Protein AF-R0KUF1-F1 (afdb_monomer_lite)

Organism: Nosema bombycis (strain CQ1 / CVCC 102059) (NCBI:txid578461)

Foldseek 3Di:
DDPDPPDCDLVNLVVVLVVLVVVLVPDDDPVRNVVSVVVSVVSVVVSVVVVVVVVVVVVVLLDQDDDDDPPPDQQAVAARPCLVSVNDPCPPNDSYHNDDPPVPPPDDPDPPDDAAADPVLVVCVVVVVDDPPDDDPDNDDPHDNDPDPPPDPVDPPQPPVNVVVVVVVVDDPPDDDDDPVVVVVVVVVVVVVVVVVVVVVVVVVVDPDVVSCCVVPVVVVDDDPCVPPDPVVVVVPPVPPPPDD

Radius of gyration: 37.59 Å; chains: 1; bounding box: 75×100×77 Å

Sequence (245 aa):
MQRRKQEITQKNLKEMIKELEDKVQQARSKKIKDPLLRQIASLKIKEVELRKEKEAEKASKTKAVIQKIPVGADPKTVICQNFINKCCKEGDKCRFSHENIKKKDEKAESDDTPRQVCRFLIDAINSNEFTSDWVCPFPKCKDIHKLIDLKGDEHTELSLEEYLELSRQSLGDNLTPVTEQTFKEWKEKKLKEEEIHRKKVQALASGPKGLELFESKPEMFCDDEEAGDVDYNERCYSEEEEEVF

InterPro domains:
  IPR000571 Zinc finger, CCCH-type [PS50103] (74-101)
  IPR000571 Zinc finger, CCCH-type [SM00356] (74-100)
  IPR032378 ZC3H15/TMA46 family, C-terminal [PF16543] (157-235)
  IPR036855 Zinc finger, CCCH-type superfamily [SSF90229] (75-99)

Structure (mmCIF, N/CA/C/O backbone):
data_AF-R0KUF1-F1
#
_entry.id   AF-R0KUF1-F1
#
loop_
_atom_site.group_PDB
_atom_site.id
_atom_site.type_symbol
_atom_site.label_atom_id
_atom_site.label_alt_id
_atom_site.label_comp_id
_atom_site.label_asym_id
_atom_site.label_entity_id
_atom_site.label_seq_id
_atom_site.pdbx_PDB_ins_code
_atom_site.Cartn_x
_atom_site.Cartn_y
_atom_site.Cartn_z
_atom_site.occupancy
_atom_site.B_iso_or_equiv
_atom_site.auth_seq_id
_atom_site.auth_comp_id
_atom_site.auth_asym_id
_atom_site.auth_atom_id
_atom_site.pdbx_PDB_model_num
ATOM 1 N N . MET A 1 1 ? 29.948 -6.997 14.876 1.00 38.19 1 MET A N 1
ATOM 2 C CA . MET A 1 1 ? 29.349 -8.333 15.119 1.00 38.19 1 MET A CA 1
ATOM 3 C C . MET A 1 1 ? 27.864 -8.168 15.449 1.00 38.19 1 MET A C 1
ATOM 5 O O . MET A 1 1 ? 27.502 -8.052 16.614 1.00 38.19 1 MET A O 1
ATOM 9 N N . GLN A 1 2 ? 26.995 -8.074 14.439 1.00 40.53 2 GLN A N 1
ATOM 10 C CA . GLN A 1 2 ? 25.547 -7.973 14.653 1.00 40.53 2 GLN A CA 1
ATOM 11 C C . GLN A 1 2 ? 25.001 -9.359 15.020 1.00 40.53 2 GLN A C 1
ATOM 13 O O . GLN A 1 2 ? 25.059 -10.286 14.213 1.00 40.53 2 GLN A O 1
ATOM 18 N N . ARG A 1 3 ? 24.490 -9.525 16.245 1.00 41.53 3 ARG A N 1
ATOM 19 C CA . ARG A 1 3 ? 23.773 -10.744 16.642 1.00 41.53 3 ARG A CA 1
ATOM 20 C C . ARG A 1 3 ? 22.455 -10.789 15.865 1.00 41.53 3 ARG A C 1
ATOM 22 O O . ARG A 1 3 ? 21.485 -10.150 16.262 1.00 41.53 3 ARG A O 1
ATOM 29 N N . ARG A 1 4 ? 22.427 -11.515 14.741 1.00 47.25 4 ARG A N 1
ATOM 30 C CA . ARG A 1 4 ? 21.186 -11.852 14.028 1.00 47.25 4 ARG A CA 1
ATOM 31 C C . ARG A 1 4 ? 20.263 -12.559 15.023 1.00 47.25 4 ARG A C 1
ATOM 33 O O . ARG A 1 4 ? 20.604 -13.639 15.501 1.00 47.25 4 ARG A O 1
ATOM 40 N N . LYS A 1 5 ? 19.133 -11.939 15.375 1.00 43.41 5 LYS A N 1
ATOM 41 C CA . LYS A 1 5 ? 18.065 -12.608 16.129 1.00 43.41 5 LYS A CA 1
ATOM 42 C C . LYS A 1 5 ? 17.611 -13.788 15.271 1.00 43.41 5 LYS A C 1
ATOM 44 O O . LYS A 1 5 ? 17.056 -13.578 14.200 1.00 43.41 5 LYS A O 1
ATOM 49 N N . GLN A 1 6 ? 17.944 -15.009 15.679 1.00 56.72 6 GLN A N 1
ATOM 50 C CA . GLN A 1 6 ? 17.520 -16.204 14.958 1.00 56.72 6 GLN A CA 1
ATOM 51 C C . GLN A 1 6 ? 15.996 -16.308 15.059 1.00 56.72 6 GLN A C 1
ATOM 53 O O . GLN A 1 6 ? 15.447 -16.338 16.160 1.00 56.72 6 GLN A O 1
ATOM 58 N N . GLU A 1 7 ? 15.318 -16.317 13.913 1.00 59.38 7 GLU A N 1
ATOM 59 C CA . GLU A 1 7 ? 13.870 -16.488 13.849 1.00 59.38 7 GLU A CA 1
ATOM 60 C C . GLU A 1 7 ? 13.478 -17.856 14.419 1.00 59.38 7 GLU A C 1
ATOM 62 O O . GLU A 1 7 ? 14.040 -18.901 14.075 1.00 59.38 7 GLU A O 1
ATOM 67 N N . ILE A 1 8 ? 12.511 -17.850 15.333 1.00 68.88 8 ILE A N 1
ATOM 68 C CA . ILE A 1 8 ? 12.042 -19.054 16.013 1.00 68.88 8 ILE A CA 1
ATOM 69 C C . ILE A 1 8 ? 11.123 -19.813 15.049 1.00 68.88 8 ILE A C 1
ATOM 71 O O . ILE A 1 8 ? 9.972 -19.440 14.834 1.00 68.88 8 ILE A O 1
ATOM 75 N N . THR A 1 9 ? 11.632 -20.885 14.440 1.00 78.19 9 THR A N 1
ATOM 76 C CA . THR A 1 9 ? 10.843 -21.718 13.522 1.00 78.19 9 THR A CA 1
ATOM 77 C C . THR A 1 9 ? 10.013 -22.775 14.269 1.00 78.19 9 THR A C 1
ATOM 79 O O . THR A 1 9 ? 10.338 -23.179 15.385 1.00 78.19 9 THR A O 1
ATOM 82 N N . GLN A 1 10 ? 8.950 -23.291 13.632 1.00 77.38 10 GLN A N 1
ATOM 83 C CA . GLN A 1 10 ? 8.113 -24.372 14.194 1.00 77.38 10 GLN A CA 1
ATOM 84 C C . GLN A 1 10 ? 8.903 -25.655 14.502 1.00 77.38 10 GLN A C 1
ATOM 86 O O . GLN A 1 10 ? 8.530 -26.396 15.406 1.00 77.38 10 GLN A O 1
ATOM 91 N N . LYS A 1 11 ? 9.981 -25.935 13.757 1.00 79.25 11 LYS A N 1
ATOM 92 C CA . LYS A 1 11 ? 10.857 -27.083 14.027 1.00 79.25 11 LYS A CA 1
ATOM 93 C C . LYS A 1 11 ? 11.687 -26.839 15.291 1.00 79.25 11 LYS A C 1
ATOM 95 O O . LYS A 1 11 ? 11.701 -27.698 16.165 1.00 79.25 11 LYS A O 1
ATOM 100 N N . ASN A 1 12 ? 12.227 -25.628 15.440 1.00 86.00 12 ASN A N 1
ATOM 101 C CA . ASN A 1 12 ? 13.003 -25.228 16.616 1.00 86.00 12 ASN A CA 1
ATOM 102 C C . ASN A 1 12 ? 12.157 -25.279 17.905 1.00 86.00 12 ASN A C 1
ATOM 104 O O . ASN A 1 12 ? 12.640 -25.735 18.934 1.00 86.00 12 ASN A O 1
ATOM 108 N N . LEU A 1 13 ? 10.880 -24.869 17.861 1.00 86.44 13 LEU A N 1
ATOM 109 C CA . LEU A 1 13 ? 9.977 -24.959 19.023 1.00 86.44 13 LEU A CA 1
ATOM 110 C C . LEU A 1 13 ? 9.714 -26.406 19.461 1.00 86.44 13 LEU A C 1
ATOM 112 O O . LEU A 1 13 ? 9.730 -26.693 20.656 1.00 86.44 13 LEU A O 1
ATOM 116 N N . LYS A 1 14 ? 9.508 -27.322 18.506 1.00 87.62 14 LYS A N 1
ATOM 117 C CA . LYS A 1 14 ? 9.305 -28.750 18.796 1.00 87.62 14 LYS A CA 1
ATOM 118 C C . LYS A 1 14 ? 10.543 -29.394 19.411 1.00 87.62 14 LYS A C 1
ATOM 120 O O . LYS A 1 14 ? 10.418 -30.178 20.347 1.00 87.62 14 LYS A O 1
ATOM 125 N N . GLU A 1 15 ? 11.724 -29.051 18.906 1.00 90.50 15 GLU A N 1
ATOM 126 C CA . GLU A 1 15 ? 13.000 -29.517 19.459 1.00 90.50 15 GLU A CA 1
ATOM 127 C C . GLU A 1 15 ? 13.209 -29.004 20.892 1.00 90.50 15 GLU A C 1
ATOM 129 O O . GLU A 1 15 ? 13.530 -29.795 21.777 1.00 90.50 15 GLU A O 1
ATOM 134 N N . MET A 1 16 ? 12.912 -27.726 21.157 1.00 87.56 16 MET A N 1
ATOM 135 C CA . MET A 1 16 ? 12.981 -27.142 22.505 1.00 87.56 16 MET A CA 1
ATOM 136 C C . MET A 1 16 ? 11.981 -27.772 23.488 1.00 87.56 16 MET A C 1
ATOM 138 O O . MET A 1 16 ? 12.313 -27.979 24.654 1.00 87.56 16 MET A O 1
ATOM 142 N N . ILE A 1 17 ? 10.758 -28.087 23.043 1.00 90.44 17 ILE A N 1
ATOM 143 C CA . ILE A 1 17 ? 9.762 -28.787 23.872 1.00 90.44 17 ILE A CA 1
ATOM 144 C C . ILE A 1 17 ? 10.267 -30.185 24.237 1.00 90.44 17 ILE A C 1
ATOM 146 O O . ILE A 1 17 ? 10.215 -30.553 25.409 1.00 90.44 17 ILE A O 1
ATOM 150 N N . LYS A 1 18 ? 10.800 -30.930 23.261 1.00 93.00 18 LYS A N 1
ATOM 151 C CA . LYS A 1 18 ? 11.337 -32.278 23.476 1.00 93.00 18 LYS A CA 1
ATOM 152 C C . LYS A 1 18 ? 12.506 -32.275 24.468 1.00 93.00 18 LYS A C 1
ATOM 154 O O . LYS A 1 18 ? 12.520 -33.071 25.398 1.00 93.00 18 LYS A O 1
ATOM 159 N N . GLU A 1 19 ? 13.430 -31.323 24.337 1.00 91.25 19 GLU A N 1
ATOM 160 C CA . GLU A 1 19 ? 14.566 -31.179 25.259 1.00 91.25 19 GLU A CA 1
ATOM 161 C C . GLU A 1 19 ? 14.118 -30.889 26.706 1.00 91.25 19 GLU A C 1
ATOM 163 O O . GLU A 1 19 ? 14.694 -31.400 27.669 1.00 91.25 19 GLU A O 1
ATOM 168 N N . LEU A 1 20 ? 13.077 -30.070 26.886 1.00 89.81 20 LEU A N 1
ATOM 169 C CA . LEU A 1 20 ? 12.520 -29.788 28.210 1.00 89.81 20 LEU A CA 1
ATOM 170 C C . LEU A 1 20 ? 11.755 -30.989 28.785 1.00 89.81 20 LEU A C 1
ATOM 172 O O . LEU A 1 20 ? 11.821 -31.216 29.993 1.00 89.81 20 LEU A O 1
ATOM 176 N N . GLU A 1 21 ? 11.067 -31.771 27.950 1.00 90.00 21 GLU A N 1
ATOM 177 C CA . GLU A 1 21 ? 10.409 -33.020 28.357 1.00 90.00 21 GLU A CA 1
ATOM 178 C C . GLU A 1 21 ? 11.433 -34.057 28.850 1.00 90.00 21 GLU A C 1
ATOM 180 O O . GLU A 1 21 ? 11.240 -34.641 29.921 1.00 90.00 21 GLU A O 1
ATOM 185 N N . ASP A 1 22 ? 12.571 -34.194 28.166 1.00 90.81 22 ASP A N 1
ATOM 186 C CA . ASP A 1 22 ? 13.674 -35.067 28.588 1.00 90.81 22 ASP A CA 1
ATOM 187 C C . ASP A 1 22 ? 14.267 -34.616 29.943 1.00 90.81 22 ASP A C 1
ATOM 189 O O . ASP A 1 22 ? 14.519 -35.434 30.835 1.00 90.81 22 ASP A O 1
ATOM 193 N N . LYS A 1 23 ? 14.407 -33.299 30.167 1.00 88.12 23 LYS A N 1
ATOM 194 C CA . LYS A 1 23 ? 14.847 -32.735 31.462 1.00 88.12 23 LYS A CA 1
ATOM 195 C C . LYS A 1 23 ? 13.848 -33.002 32.594 1.00 88.12 23 LYS A C 1
ATOM 197 O O . LYS A 1 23 ? 14.260 -33.245 33.731 1.00 88.12 23 LYS A O 1
ATOM 202 N N . VAL A 1 24 ? 12.543 -33.000 32.309 1.00 89.75 24 VAL A N 1
ATOM 203 C CA . VAL A 1 24 ? 11.498 -33.365 33.288 1.00 89.75 24 VAL A CA 1
ATOM 204 C C . VAL A 1 24 ? 11.580 -34.845 33.662 1.00 89.75 24 VAL A C 1
ATOM 206 O O . VAL A 1 24 ? 11.396 -35.186 34.836 1.00 89.75 24 VAL A O 1
ATOM 209 N N . GLN A 1 25 ? 11.873 -35.716 32.694 1.00 86.31 25 GLN A N 1
ATOM 210 C CA . GLN A 1 25 ? 12.037 -37.152 32.926 1.00 86.31 25 GLN A CA 1
ATOM 211 C C . GLN A 1 25 ? 13.274 -37.465 33.780 1.00 86.31 25 GLN A C 1
ATOM 213 O O . GLN A 1 25 ? 13.207 -38.323 34.659 1.00 86.31 25 GLN A O 1
ATOM 218 N N . GLN A 1 26 ? 14.374 -36.733 33.583 1.00 84.44 26 GLN A N 1
ATOM 219 C CA . GLN A 1 26 ? 15.612 -36.906 34.355 1.00 84.44 26 GLN A CA 1
ATOM 220 C C . GLN A 1 26 ? 15.534 -36.332 35.781 1.00 84.44 26 GLN A C 1
ATOM 222 O O . GLN A 1 26 ? 16.224 -36.806 36.689 1.00 84.44 26 GLN A O 1
ATOM 227 N N . ALA A 1 27 ? 14.689 -35.324 36.020 1.00 83.38 27 ALA A N 1
ATOM 228 C CA . ALA A 1 27 ? 14.547 -34.712 37.336 1.00 83.38 27 ALA A CA 1
ATOM 229 C C . ALA A 1 27 ? 13.908 -35.679 38.355 1.00 83.38 27 ALA A C 1
ATOM 231 O O . ALA A 1 27 ? 12.882 -36.306 38.098 1.00 83.38 27 ALA A O 1
ATOM 232 N N . ARG A 1 28 ? 14.474 -35.772 39.567 1.00 74.88 28 ARG A N 1
ATOM 233 C CA . ARG A 1 28 ? 13.955 -36.641 40.650 1.00 74.88 28 ARG A CA 1
ATOM 234 C C . ARG A 1 28 ? 13.011 -35.915 41.621 1.00 74.88 28 ARG A C 1
ATOM 236 O O . ARG A 1 28 ? 12.113 -36.538 42.180 1.00 74.88 28 ARG A O 1
ATOM 243 N N . SER A 1 29 ? 13.153 -34.596 41.770 1.00 79.31 29 SER A N 1
ATOM 244 C CA . SER A 1 29 ? 12.416 -33.783 42.755 1.00 79.31 29 SER A CA 1
ATOM 245 C C . SER A 1 29 ? 11.241 -33.017 42.141 1.00 79.31 29 SER A C 1
ATOM 247 O O . SER A 1 29 ? 11.400 -32.337 41.128 1.00 79.31 29 SER A O 1
ATOM 249 N N . LYS A 1 30 ? 10.075 -33.037 42.807 1.00 71.25 30 LYS A N 1
ATOM 250 C CA . LYS A 1 30 ? 8.855 -32.321 42.366 1.00 71.25 30 LYS A CA 1
ATOM 251 C C . LYS A 1 30 ? 9.075 -30.811 42.186 1.00 71.25 30 LYS A C 1
ATOM 253 O O . LYS A 1 30 ? 8.662 -30.254 41.178 1.00 71.25 30 LYS A O 1
ATOM 258 N N . LYS A 1 31 ? 9.864 -30.192 43.075 1.00 75.69 31 LYS A N 1
ATOM 259 C CA . LYS A 1 31 ? 10.235 -28.762 43.016 1.00 75.69 31 LYS A CA 1
ATOM 260 C C . LYS A 1 31 ? 10.960 -28.347 41.723 1.00 75.69 31 LYS A C 1
ATOM 262 O O . LYS A 1 31 ? 10.943 -27.173 41.380 1.00 75.69 31 LYS A O 1
ATOM 267 N N . ILE A 1 32 ? 11.598 -29.290 41.022 1.00 79.31 32 ILE A N 1
ATOM 268 C CA . ILE A 1 32 ? 12.321 -29.050 39.759 1.00 79.31 32 ILE A CA 1
ATOM 269 C C . ILE A 1 32 ? 11.427 -29.368 38.549 1.00 79.31 32 ILE A C 1
ATOM 271 O O . ILE A 1 32 ? 11.541 -28.724 37.511 1.00 79.31 32 ILE A O 1
ATOM 275 N N . LYS A 1 33 ? 10.494 -30.319 38.686 1.00 82.38 33 LYS A N 1
ATOM 276 C CA . LYS A 1 33 ? 9.547 -30.691 37.622 1.00 82.38 33 LYS A CA 1
ATOM 277 C C . LYS A 1 33 ? 8.507 -29.604 37.362 1.00 82.38 33 LYS A C 1
ATOM 279 O O . LYS A 1 33 ? 8.244 -29.288 36.206 1.00 82.38 33 LYS A O 1
ATOM 284 N N . ASP A 1 34 ? 7.960 -29.006 38.417 1.00 84.62 34 ASP A N 1
ATOM 285 C CA . ASP A 1 34 ? 6.905 -27.990 3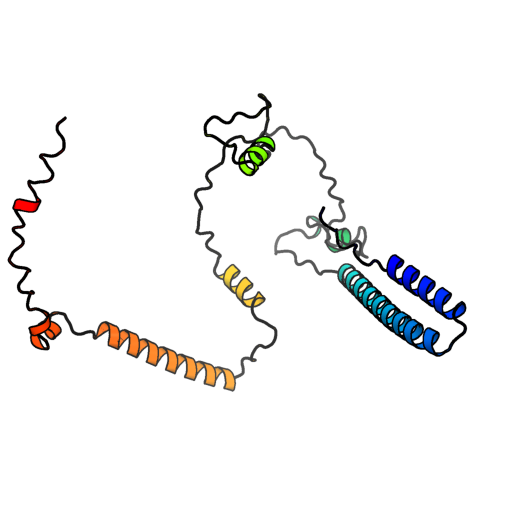8.313 1.00 84.62 34 ASP A CA 1
ATOM 286 C C . ASP A 1 34 ? 7.277 -26.767 37.442 1.00 84.62 34 ASP A C 1
ATOM 288 O O . ASP A 1 34 ? 6.475 -26.399 36.578 1.00 84.62 34 ASP A O 1
ATOM 292 N N . PRO A 1 35 ? 8.462 -26.130 37.577 1.00 87.81 35 PRO A N 1
ATOM 293 C CA . PRO A 1 35 ? 8.836 -25.009 36.709 1.00 87.81 35 PRO A CA 1
ATOM 294 C C . PRO A 1 35 ? 9.067 -25.428 35.249 1.00 87.81 35 PRO A C 1
ATOM 296 O O . PRO A 1 35 ? 8.676 -24.700 34.337 1.00 87.81 35 PRO A O 1
ATOM 299 N N . LEU A 1 36 ? 9.635 -26.615 35.011 1.00 86.62 36 LEU A N 1
ATOM 300 C CA . LEU A 1 36 ? 9.864 -27.135 33.660 1.00 86.62 36 LEU A CA 1
ATOM 301 C C . LEU A 1 36 ? 8.543 -27.463 32.943 1.00 86.62 36 LEU A C 1
ATOM 303 O O . LEU A 1 36 ? 8.381 -27.136 31.769 1.00 86.62 36 LEU A O 1
ATOM 307 N N . LEU A 1 37 ? 7.560 -28.022 33.657 1.00 86.69 37 LEU A N 1
ATOM 308 C CA . LEU A 1 37 ? 6.215 -28.272 33.124 1.00 86.69 37 LEU A CA 1
ATOM 309 C C . LEU A 1 37 ? 5.496 -26.973 32.731 1.00 86.69 37 LEU A C 1
ATOM 311 O O . LEU A 1 37 ? 4.845 -26.923 31.686 1.00 86.69 37 LEU A O 1
ATOM 315 N N . ARG A 1 38 ? 5.655 -25.899 33.518 1.00 88.56 38 ARG A N 1
ATOM 316 C CA . ARG A 1 38 ? 5.123 -24.566 33.169 1.00 88.56 38 ARG A CA 1
ATOM 317 C C . ARG A 1 38 ? 5.771 -24.010 31.900 1.00 88.56 38 ARG A C 1
ATOM 319 O O . ARG A 1 38 ? 5.075 -23.468 31.042 1.00 88.56 38 ARG A O 1
ATOM 326 N N . GLN A 1 39 ? 7.084 -24.179 31.751 1.00 87.88 39 GLN A N 1
ATOM 327 C CA . GLN A 1 39 ? 7.809 -23.746 30.557 1.00 87.88 39 GLN A CA 1
ATOM 328 C C . GLN A 1 39 ? 7.355 -24.518 29.306 1.00 87.88 39 GLN A C 1
ATOM 330 O O . GLN A 1 39 ? 7.069 -23.900 28.280 1.00 87.88 39 GLN A O 1
ATOM 335 N N . ILE A 1 40 ? 7.184 -25.839 29.408 1.00 89.31 40 ILE A N 1
ATOM 336 C CA . ILE A 1 40 ? 6.642 -26.683 28.331 1.00 89.31 40 ILE A CA 1
ATOM 337 C C . ILE A 1 40 ? 5.234 -26.227 27.926 1.00 89.31 40 ILE A C 1
ATOM 339 O O . ILE A 1 40 ? 4.960 -26.087 26.735 1.00 89.31 40 ILE A O 1
ATOM 343 N N . ALA A 1 41 ? 4.351 -25.945 28.891 1.00 91.19 41 ALA A N 1
ATOM 344 C CA . ALA A 1 41 ? 3.000 -25.459 28.605 1.00 91.19 41 ALA A CA 1
ATOM 345 C C . ALA A 1 41 ? 3.023 -24.143 27.805 1.00 91.19 41 ALA A C 1
ATOM 347 O O . ALA A 1 41 ? 2.324 -24.019 26.801 1.00 91.19 41 ALA A O 1
ATOM 348 N N . SER A 1 42 ? 3.888 -23.195 28.185 1.00 88.75 42 SER A N 1
ATOM 349 C CA . SER A 1 42 ? 4.030 -21.919 27.467 1.00 88.75 42 SER A CA 1
ATOM 350 C C . SER A 1 42 ? 4.542 -22.073 26.028 1.00 88.75 42 SER A C 1
ATOM 352 O O . SER A 1 42 ? 4.083 -21.371 25.128 1.00 88.75 42 SER A O 1
ATOM 354 N N . LEU A 1 43 ? 5.465 -23.008 25.784 1.00 90.38 43 LEU A N 1
ATOM 355 C CA . LEU A 1 43 ? 6.002 -23.258 24.446 1.00 90.38 43 LEU A CA 1
ATOM 356 C C . LEU A 1 43 ? 4.994 -23.999 23.559 1.00 90.38 43 LEU A C 1
ATOM 358 O O . LEU A 1 43 ? 4.897 -23.692 22.374 1.00 90.38 43 LEU A O 1
ATOM 362 N N . LYS A 1 44 ? 4.191 -24.903 24.136 1.00 91.12 44 LYS A N 1
ATOM 363 C CA . LYS A 1 44 ? 3.091 -25.580 23.428 1.00 91.12 44 LYS A CA 1
ATOM 364 C C . LYS A 1 44 ? 2.005 -24.597 22.979 1.00 91.12 44 LYS A C 1
ATOM 366 O O . LYS A 1 44 ? 1.505 -24.724 21.866 1.00 91.12 44 LYS A O 1
ATOM 371 N N . ILE A 1 45 ? 1.683 -23.588 23.794 1.00 90.25 45 ILE A N 1
ATOM 372 C CA . ILE A 1 45 ? 0.756 -22.507 23.405 1.00 90.25 45 ILE A CA 1
ATOM 373 C C . ILE A 1 45 ? 1.311 -21.731 22.202 1.00 90.25 45 ILE A C 1
ATOM 375 O O . ILE A 1 45 ? 0.627 -21.611 21.186 1.00 90.25 45 ILE A O 1
ATOM 379 N N . LYS A 1 46 ? 2.581 -21.309 22.271 1.00 89.50 46 LYS A N 1
ATOM 380 C CA . LYS A 1 46 ? 3.254 -20.598 21.170 1.00 89.50 46 LYS A CA 1
ATOM 381 C C . LYS A 1 46 ? 3.306 -21.412 19.877 1.00 89.50 46 LYS A C 1
ATOM 383 O O . LYS A 1 46 ? 3.158 -20.851 18.798 1.00 89.50 46 LYS A O 1
ATOM 388 N N . GLU A 1 47 ? 3.494 -22.731 19.953 1.00 91.62 47 GLU A N 1
ATOM 389 C CA . GLU A 1 47 ? 3.478 -23.602 18.769 1.00 91.62 47 GLU A CA 1
ATOM 390 C C . GLU A 1 47 ? 2.100 -23.621 18.083 1.00 91.62 47 GLU A C 1
ATOM 392 O O . GLU A 1 47 ? 2.013 -23.572 16.852 1.00 91.62 47 GLU A O 1
ATOM 397 N N . VAL A 1 48 ? 1.020 -23.672 18.869 1.00 89.62 48 VAL A N 1
ATOM 398 C CA . VAL A 1 48 ? -0.357 -23.672 18.357 1.00 89.62 48 VAL A CA 1
ATOM 399 C C . VAL A 1 48 ? -0.701 -22.337 17.696 1.00 89.62 48 VAL A C 1
ATOM 401 O O . VAL A 1 48 ? -1.306 -22.341 16.624 1.00 89.62 48 VAL A O 1
ATOM 404 N N . GLU A 1 49 ? -0.293 -21.212 18.282 1.00 88.12 49 GLU A N 1
ATOM 405 C CA . GLU A 1 49 ? -0.477 -19.872 17.704 1.00 88.12 49 GLU A CA 1
ATOM 406 C C . GLU A 1 49 ? 0.231 -19.750 16.350 1.00 88.12 49 GLU A C 1
ATOM 408 O O . GLU A 1 49 ? -0.414 -19.498 15.332 1.00 88.12 49 GLU A O 1
ATOM 413 N N . LEU A 1 50 ? 1.521 -20.095 16.299 1.00 86.31 50 LEU A N 1
ATOM 414 C CA . LEU A 1 50 ? 2.316 -20.081 15.065 1.00 86.31 50 LEU A CA 1
ATOM 415 C C . LEU A 1 50 ? 1.773 -21.042 13.997 1.00 86.31 50 LEU A C 1
ATOM 417 O O . LEU A 1 50 ? 2.019 -20.866 12.803 1.00 86.31 50 LEU A O 1
ATOM 421 N N . ARG A 1 51 ? 1.085 -22.119 14.393 1.00 84.31 51 ARG A N 1
ATOM 422 C CA . ARG A 1 51 ? 0.411 -23.027 13.455 1.00 84.31 51 ARG A CA 1
ATOM 423 C C . ARG A 1 51 ? -0.860 -22.401 12.889 1.00 84.31 51 ARG A C 1
ATOM 425 O O . ARG A 1 51 ? -1.039 -22.462 11.675 1.00 84.31 51 ARG A O 1
ATOM 432 N N . LYS A 1 52 ? -1.688 -21.783 13.734 1.00 87.44 52 LYS A N 1
ATOM 433 C CA . LYS A 1 52 ? -2.912 -21.084 13.318 1.00 87.44 52 LYS A CA 1
ATOM 434 C C . LYS A 1 52 ? -2.607 -19.919 12.379 1.00 87.44 52 LYS A C 1
ATOM 436 O O . LYS A 1 52 ? -3.278 -19.787 11.364 1.00 87.44 52 LYS A O 1
ATOM 441 N N . GLU A 1 53 ? -1.562 -19.140 12.651 1.00 83.62 53 GLU A N 1
ATOM 442 C CA . GLU A 1 53 ? -1.130 -18.036 11.780 1.00 83.62 53 GLU A CA 1
ATOM 443 C C . GLU A 1 53 ? -0.706 -18.530 10.390 1.00 83.62 53 GLU A C 1
ATOM 445 O O . GLU A 1 53 ? -1.174 -18.014 9.377 1.00 83.62 53 GLU A O 1
ATOM 450 N N . LYS A 1 54 ? 0.107 -19.594 10.313 1.00 82.94 54 LYS A N 1
ATOM 451 C CA . LYS A 1 54 ? 0.494 -20.185 9.018 1.00 82.94 54 LYS A CA 1
ATOM 452 C C . LYS A 1 54 ? -0.676 -20.825 8.280 1.00 82.94 54 LYS A C 1
ATOM 454 O O . LYS A 1 54 ? -0.663 -20.888 7.053 1.00 82.94 54 LYS A O 1
ATOM 459 N N . GLU A 1 55 ? -1.652 -21.362 9.002 1.00 83.19 55 GLU A N 1
ATOM 460 C CA . GLU A 1 55 ? -2.865 -21.928 8.411 1.00 83.19 55 GLU A CA 1
ATOM 461 C C . GLU A 1 55 ? -3.782 -20.821 7.873 1.00 83.19 55 GLU A C 1
ATOM 463 O O . GLU A 1 55 ? -4.267 -20.938 6.750 1.00 83.19 55 GLU A O 1
ATOM 468 N N . ALA A 1 56 ? -3.909 -19.700 8.590 1.00 78.44 56 ALA A N 1
ATOM 469 C CA . ALA A 1 56 ? -4.612 -18.503 8.134 1.00 78.44 56 ALA A CA 1
ATOM 470 C C . ALA A 1 56 ? -3.932 -17.849 6.916 1.00 78.44 56 ALA A C 1
ATOM 472 O O . ALA A 1 56 ? -4.614 -17.482 5.961 1.00 78.44 56 ALA A O 1
ATOM 473 N N . GLU A 1 57 ? -2.596 -17.768 6.885 1.00 78.31 57 GLU A N 1
ATOM 474 C CA . GLU A 1 57 ? -1.857 -17.256 5.721 1.00 78.31 57 GLU A CA 1
ATOM 475 C C . GLU A 1 57 ? -2.063 -18.152 4.487 1.00 78.31 57 GLU A C 1
ATOM 477 O O . GLU A 1 57 ? -2.305 -17.665 3.380 1.00 78.31 57 GLU A O 1
ATOM 482 N N . LYS A 1 58 ? -2.036 -19.480 4.670 1.00 75.44 58 LYS A N 1
ATOM 483 C CA . LYS A 1 58 ? -2.328 -20.444 3.596 1.00 75.44 58 LYS A CA 1
ATOM 484 C C . LYS A 1 58 ? -3.781 -20.366 3.128 1.00 75.44 58 LYS A C 1
ATOM 486 O O . LYS A 1 58 ? -4.027 -20.440 1.925 1.00 75.44 58 LYS A O 1
ATOM 491 N N . ALA A 1 59 ? -4.733 -20.194 4.044 1.00 74.44 59 ALA A N 1
ATOM 492 C CA . ALA A 1 59 ? -6.146 -20.004 3.719 1.00 74.44 59 ALA A CA 1
ATOM 493 C C . ALA A 1 59 ? -6.379 -18.694 2.944 1.00 74.44 59 ALA A C 1
ATOM 495 O O . ALA A 1 59 ? -7.148 -18.665 1.987 1.00 74.44 59 ALA A O 1
ATOM 496 N N . SER A 1 60 ? -5.656 -17.627 3.296 1.00 70.12 60 SER A N 1
ATOM 497 C CA . SER A 1 60 ? -5.693 -16.348 2.579 1.00 70.12 60 SER A CA 1
ATOM 498 C C . SER A 1 60 ? -5.156 -16.479 1.147 1.00 70.12 60 SER A C 1
ATOM 500 O O . SER A 1 60 ? -5.824 -16.083 0.195 1.00 70.12 60 SER A O 1
ATOM 502 N N . LYS A 1 61 ? -4.008 -17.149 0.963 1.00 64.25 61 LYS A N 1
ATOM 503 C CA . LYS A 1 61 ? -3.414 -17.412 -0.366 1.00 64.25 61 LYS A CA 1
ATOM 504 C C . LYS A 1 61 ? -4.251 -18.324 -1.266 1.00 64.25 61 LYS A C 1
ATOM 506 O O . LYS A 1 61 ? -4.083 -18.285 -2.480 1.00 64.25 61 LYS A O 1
ATOM 511 N N . THR A 1 62 ? -5.121 -19.154 -0.692 1.00 64.75 62 THR A N 1
ATOM 512 C CA . THR A 1 62 ? -5.952 -20.113 -1.442 1.00 64.75 62 THR A CA 1
ATOM 513 C C . THR A 1 62 ? -7.342 -19.583 -1.794 1.00 64.75 62 THR A C 1
ATOM 515 O O . THR A 1 62 ? -8.105 -20.258 -2.489 1.00 64.75 62 THR A O 1
ATOM 518 N N . LYS A 1 63 ? -7.690 -18.368 -1.359 1.00 73.88 63 LYS A N 1
ATOM 519 C CA . LYS A 1 63 ? -8.976 -17.750 -1.683 1.00 73.88 63 LYS A CA 1
ATOM 520 C C . LYS A 1 63 ? -8.980 -17.277 -3.141 1.00 73.88 63 LYS A C 1
ATOM 522 O O . LYS A 1 63 ? -8.163 -16.454 -3.539 1.00 73.88 63 LYS A O 1
ATOM 527 N N . ALA A 1 64 ? -9.912 -17.802 -3.937 1.00 69.12 64 ALA A N 1
ATOM 528 C CA . ALA A 1 64 ? -10.077 -17.408 -5.334 1.00 69.12 64 ALA A CA 1
ATOM 529 C C . ALA A 1 64 ? -10.491 -15.928 -5.438 1.00 69.12 64 ALA A C 1
ATOM 531 O O . ALA A 1 64 ? -11.448 -15.496 -4.791 1.00 69.12 64 ALA A O 1
ATOM 532 N N . VAL A 1 65 ? -9.775 -15.165 -6.263 1.00 76.62 65 VAL A N 1
ATOM 533 C CA . VAL A 1 65 ? -10.040 -13.748 -6.538 1.00 76.62 65 VAL A CA 1
ATOM 534 C C . VAL A 1 65 ? -10.945 -13.647 -7.769 1.00 76.62 65 VAL A C 1
ATOM 536 O O . VAL A 1 65 ? -10.712 -14.324 -8.773 1.00 76.62 65 VAL A O 1
ATOM 539 N N . ILE A 1 66 ? -11.990 -12.816 -7.703 1.00 76.56 66 ILE A N 1
ATOM 540 C CA . ILE A 1 66 ? -12.853 -12.504 -8.852 1.00 76.56 66 ILE A CA 1
ATOM 541 C C . ILE A 1 66 ? -12.212 -11.340 -9.615 1.00 76.56 66 ILE A C 1
ATOM 543 O O . ILE A 1 66 ? -12.216 -10.207 -9.137 1.00 76.56 66 ILE A O 1
ATOM 547 N N . GLN A 1 67 ? -11.654 -11.617 -10.793 1.00 72.88 67 GLN A N 1
ATOM 548 C CA . GLN A 1 67 ? -11.069 -10.599 -11.669 1.00 72.88 67 GLN A CA 1
ATOM 549 C C . GLN A 1 67 ? -12.173 -9.845 -12.422 1.00 72.88 67 GLN A C 1
ATOM 551 O O . GLN A 1 67 ? -12.962 -10.459 -13.143 1.00 72.88 67 GLN A O 1
ATOM 556 N N . LYS A 1 68 ? -12.225 -8.517 -12.272 1.00 78.06 68 LYS A N 1
ATOM 557 C CA . LYS A 1 68 ? -13.095 -7.640 -13.069 1.00 78.06 68 LYS A CA 1
ATOM 558 C C . LYS A 1 68 ? -12.341 -7.210 -14.325 1.00 78.06 68 LYS A C 1
ATOM 560 O O . LYS A 1 68 ? -11.189 -6.801 -14.226 1.00 78.06 68 LYS A O 1
ATOM 565 N N . ILE A 1 69 ? -12.983 -7.316 -15.484 1.00 75.69 69 ILE A N 1
ATOM 566 C CA . ILE A 1 69 ? -12.406 -6.913 -16.770 1.00 75.69 69 ILE A CA 1
ATOM 567 C C . ILE A 1 69 ? -13.086 -5.603 -17.199 1.00 75.69 69 ILE A C 1
ATOM 569 O O . ILE A 1 69 ? -14.319 -5.548 -17.161 1.00 75.69 69 ILE A O 1
ATOM 573 N N . PRO A 1 70 ? -12.331 -4.558 -17.577 1.00 75.44 70 PRO A N 1
ATOM 574 C CA . PRO A 1 70 ? -12.898 -3.330 -18.127 1.00 75.44 70 PRO A CA 1
ATOM 575 C C . PRO A 1 70 ? -13.644 -3.595 -19.445 1.00 75.44 70 PRO A C 1
ATOM 577 O O . PRO A 1 70 ? -13.310 -4.504 -20.206 1.00 75.44 70 PRO A O 1
ATOM 580 N N . VAL A 1 71 ? -14.691 -2.811 -19.702 1.00 78.06 71 VAL A N 1
ATOM 581 C CA . VAL A 1 71 ? -15.592 -3.006 -20.848 1.00 78.06 71 VAL A CA 1
ATOM 582 C C . VAL A 1 71 ? -14.813 -2.834 -22.157 1.00 78.06 71 VAL A C 1
ATOM 584 O O . VAL A 1 71 ? -14.192 -1.799 -22.371 1.00 78.06 71 VAL A O 1
ATOM 587 N N . GLY A 1 72 ? -14.839 -3.852 -23.022 1.00 78.56 72 GLY A N 1
ATOM 588 C CA . GLY A 1 72 ? -14.138 -3.858 -24.315 1.00 78.56 72 GLY A CA 1
ATOM 589 C C . GLY A 1 72 ? -12.839 -4.671 -24.353 1.00 78.56 72 GLY A C 1
ATOM 590 O O . GLY A 1 72 ? -12.336 -4.929 -25.441 1.00 78.56 72 GLY A O 1
ATOM 591 N N . ALA A 1 73 ? -12.316 -5.129 -23.209 1.00 79.81 73 ALA A N 1
ATOM 592 C CA . ALA A 1 73 ? -11.199 -6.072 -23.188 1.00 79.81 73 ALA A CA 1
ATOM 593 C C . ALA A 1 73 ? -11.698 -7.524 -23.300 1.00 79.81 73 ALA A C 1
ATOM 595 O O . ALA A 1 73 ? -12.565 -7.965 -22.538 1.00 79.81 73 ALA A O 1
ATOM 596 N N . ASP A 1 74 ? -11.130 -8.284 -24.238 1.00 77.44 74 ASP A N 1
ATOM 597 C CA . ASP A 1 74 ? -11.464 -9.694 -24.422 1.00 77.44 74 ASP A CA 1
ATOM 598 C C . ASP A 1 74 ? -10.993 -10.535 -23.221 1.00 77.44 74 ASP A C 1
ATOM 600 O O . ASP A 1 74 ? -9.808 -10.562 -22.899 1.00 77.44 74 ASP A O 1
ATOM 604 N N . PRO A 1 75 ? -11.867 -11.307 -22.556 1.00 78.56 75 PRO A N 1
ATOM 605 C CA . PRO A 1 75 ? -11.503 -12.023 -21.330 1.00 78.56 75 PRO A CA 1
ATOM 606 C C . PRO A 1 75 ? -10.347 -13.017 -21.484 1.00 78.56 75 PRO A C 1
ATOM 608 O O . PRO A 1 75 ? -9.615 -13.260 -20.530 1.00 78.56 75 PRO A O 1
ATOM 611 N N . LYS A 1 76 ? -10.155 -13.558 -22.693 1.00 80.19 76 LYS A N 1
ATOM 612 C CA . LYS A 1 76 ? -9.071 -14.493 -23.005 1.00 80.19 76 LYS A CA 1
ATOM 613 C C . LYS A 1 76 ? -7.727 -13.815 -23.258 1.00 80.19 76 LYS A C 1
ATOM 615 O O . LYS A 1 76 ? -6.727 -14.515 -23.247 1.00 80.19 76 LYS A O 1
ATOM 620 N N . THR A 1 77 ? -7.651 -12.505 -23.465 1.00 80.31 77 THR A N 1
ATOM 621 C CA . THR A 1 77 ? -6.349 -11.815 -23.552 1.00 80.31 77 THR A CA 1
ATOM 622 C C . THR A 1 77 ? -5.782 -11.513 -22.164 1.00 80.31 77 THR A C 1
ATOM 624 O O . THR A 1 77 ? -4.581 -11.314 -22.007 1.00 80.31 77 THR A O 1
ATOM 627 N N . VAL A 1 78 ? -6.628 -11.546 -21.129 1.00 83.25 78 VAL A N 1
ATOM 628 C CA . VAL A 1 78 ? -6.249 -11.301 -19.736 1.00 83.25 78 VAL A CA 1
ATOM 629 C C . VAL A 1 78 ? -5.839 -12.609 -19.054 1.00 83.25 78 VAL A C 1
ATOM 631 O O . VAL A 1 78 ? -6.540 -13.618 -19.131 1.00 83.25 78 VAL A O 1
ATOM 634 N N . ILE A 1 79 ? -4.704 -12.595 -18.353 1.00 85.19 79 ILE A N 1
ATOM 635 C CA . ILE A 1 79 ? -4.173 -13.763 -17.634 1.00 85.19 79 ILE A CA 1
ATOM 636 C C . ILE A 1 79 ? -5.041 -14.073 -16.411 1.00 85.19 79 ILE A C 1
ATOM 638 O O . ILE A 1 79 ? -5.416 -13.181 -15.644 1.00 85.19 79 ILE A O 1
ATOM 642 N N . CYS A 1 80 ? -5.309 -15.355 -16.178 1.00 87.00 80 CYS A N 1
ATOM 643 C CA . CYS A 1 80 ? -6.046 -15.797 -15.005 1.00 87.00 80 CYS A CA 1
ATOM 644 C C . CYS A 1 80 ? -5.209 -15.608 -13.726 1.00 87.00 80 CYS A C 1
ATOM 646 O O . CYS A 1 80 ? -4.220 -16.302 -13.493 1.00 87.00 80 CYS A O 1
ATOM 648 N N . GLN A 1 81 ? -5.634 -14.727 -12.824 1.00 85.62 81 GLN A N 1
ATOM 649 C CA . GLN A 1 81 ? -4.963 -14.509 -11.533 1.00 85.62 81 GLN A CA 1
ATOM 650 C C . GLN A 1 81 ? -5.094 -15.731 -10.619 1.00 85.62 81 GLN A C 1
ATOM 652 O O . GLN A 1 81 ? -4.170 -16.062 -9.879 1.00 85.62 81 GLN A O 1
ATOM 657 N N . ASN A 1 82 ? -6.198 -16.477 -10.734 1.00 87.62 82 ASN A N 1
ATOM 658 C CA . ASN A 1 82 ? -6.362 -17.742 -10.019 1.00 87.62 82 ASN A CA 1
ATOM 659 C C . ASN A 1 82 ? -5.437 -18.839 -10.571 1.00 87.62 82 ASN A C 1
ATOM 661 O O . ASN A 1 82 ? -5.054 -19.731 -9.819 1.00 87.62 82 ASN A O 1
ATOM 665 N N . PHE A 1 83 ? -5.042 -18.776 -11.846 1.00 86.69 83 PHE A N 1
ATOM 666 C CA . PHE A 1 83 ? -4.051 -19.689 -12.426 1.00 86.69 83 PHE A CA 1
ATOM 667 C C . PHE A 1 83 ? -2.650 -19.393 -11.899 1.00 86.69 83 PHE A C 1
ATOM 669 O O . PHE A 1 83 ? -1.967 -20.310 -11.447 1.00 86.69 83 PHE A O 1
ATOM 676 N N . ILE A 1 84 ? -2.270 -18.111 -11.834 1.00 84.25 84 ILE A N 1
ATOM 677 C CA . ILE A 1 84 ? -1.009 -17.667 -11.215 1.00 84.25 84 ILE A CA 1
ATOM 678 C C . ILE A 1 84 ? -0.946 -18.107 -9.744 1.00 84.25 84 ILE A C 1
ATOM 680 O O . ILE A 1 84 ? 0.059 -18.658 -9.294 1.00 84.25 84 ILE A O 1
ATOM 684 N N . ASN A 1 85 ? -2.055 -17.959 -9.013 1.00 80.94 85 ASN A N 1
ATOM 685 C CA . ASN A 1 85 ? -2.176 -18.384 -7.615 1.00 80.94 85 ASN A CA 1
ATOM 686 C C . ASN A 1 85 ? -2.373 -19.904 -7.444 1.00 80.94 85 ASN A C 1
ATOM 688 O O . ASN A 1 85 ? -2.580 -20.371 -6.325 1.00 80.94 85 ASN A O 1
ATOM 692 N N . LYS A 1 86 ? -2.320 -20.690 -8.531 1.00 80.12 86 LYS A N 1
ATOM 693 C CA . LYS A 1 86 ? -2.517 -22.155 -8.554 1.00 80.12 86 LYS A CA 1
ATOM 694 C C . LYS A 1 86 ? -3.836 -22.633 -7.928 1.00 80.12 86 LYS A C 1
ATOM 696 O O . LYS A 1 86 ? -3.928 -23.758 -7.448 1.00 80.12 86 LYS A O 1
ATOM 701 N N . CYS A 1 87 ? -4.860 -21.784 -7.942 1.00 81.69 87 CYS A N 1
ATOM 702 C CA . CYS A 1 87 ? -6.186 -22.039 -7.375 1.00 81.69 87 CYS A CA 1
ATOM 703 C C . CYS A 1 87 ? -7.301 -22.071 -8.439 1.00 81.69 87 CYS A C 1
ATOM 705 O O . CYS A 1 87 ? -8.480 -22.143 -8.091 1.00 81.69 87 CYS A O 1
ATOM 707 N N . CYS A 1 88 ? -6.963 -22.009 -9.734 1.00 83.62 88 CYS A N 1
ATOM 708 C CA . CYS A 1 88 ? -7.937 -22.111 -10.821 1.00 83.62 88 CYS A CA 1
ATOM 709 C C . CYS A 1 88 ? -8.410 -23.561 -11.011 1.00 83.62 88 CYS A C 1
ATOM 711 O O . CYS A 1 88 ? -7.600 -24.454 -11.249 1.00 83.62 88 CYS A O 1
ATOM 713 N N . LYS A 1 89 ? -9.727 -23.781 -10.935 1.00 85.69 89 LYS A N 1
ATOM 714 C CA . LYS A 1 89 ? -10.374 -25.095 -11.117 1.00 85.69 89 LYS A CA 1
ATOM 715 C C . LYS A 1 89 ? -10.836 -25.356 -12.557 1.00 85.69 89 LYS A C 1
ATOM 717 O O . LYS A 1 89 ? -11.178 -26.484 -12.885 1.00 85.69 89 LYS A O 1
ATOM 722 N N . GLU A 1 90 ? -10.808 -24.330 -13.409 1.00 83.56 90 GLU A N 1
ATOM 723 C CA . GLU A 1 90 ? -11.404 -24.361 -14.752 1.00 83.56 90 GLU A CA 1
ATOM 724 C C . GLU A 1 90 ? -10.461 -24.903 -15.842 1.00 83.56 90 GLU A C 1
ATOM 726 O O . GLU A 1 90 ? -10.917 -25.232 -16.938 1.00 83.56 90 GLU A O 1
ATOM 731 N N . GLY A 1 91 ? -9.153 -25.012 -15.565 1.00 81.12 91 GLY A N 1
ATOM 732 C CA . GLY A 1 91 ? -8.167 -25.495 -16.543 1.00 81.12 91 GLY A CA 1
ATOM 733 C C . GLY A 1 91 ? -8.267 -24.753 -17.885 1.00 81.12 91 GLY A C 1
ATOM 734 O O . GLY A 1 91 ? -8.480 -23.545 -17.912 1.00 81.12 91 GLY A O 1
ATOM 735 N N . ASP A 1 92 ? -8.176 -25.466 -19.005 1.00 80.50 92 ASP A N 1
ATOM 736 C CA . ASP A 1 92 ? -8.199 -24.872 -20.356 1.00 80.50 92 ASP A CA 1
ATOM 737 C C . ASP A 1 92 ? -9.541 -24.227 -20.748 1.00 80.50 92 ASP A C 1
ATOM 739 O O . ASP A 1 92 ? -9.631 -23.513 -21.747 1.00 80.50 92 ASP A O 1
ATOM 743 N N . LYS A 1 93 ? -10.604 -24.461 -19.968 1.00 81.88 93 LYS A N 1
ATOM 744 C CA . LYS A 1 93 ? -11.925 -23.849 -20.178 1.00 81.88 93 LYS A CA 1
ATOM 745 C C . LYS A 1 93 ? -12.077 -22.518 -19.446 1.00 81.88 93 LYS A C 1
ATOM 747 O O . LYS A 1 93 ? -13.145 -21.910 -19.515 1.00 81.88 93 LYS A O 1
ATOM 752 N N . CYS A 1 94 ? -11.037 -22.063 -18.745 1.00 83.56 94 CYS A N 1
ATOM 753 C CA . CYS A 1 94 ? -11.080 -20.802 -18.030 1.00 83.56 94 CYS A CA 1
ATOM 754 C C . CYS A 1 94 ? -11.436 -19.639 -18.970 1.00 83.56 94 CYS A C 1
ATOM 756 O O . CYS A 1 94 ? -11.002 -19.567 -20.121 1.00 83.56 94 CYS A O 1
ATOM 758 N N . ARG A 1 95 ? -12.234 -18.697 -18.452 1.00 84.25 95 ARG A N 1
ATOM 759 C CA . ARG A 1 95 ? -12.591 -17.440 -19.134 1.00 84.25 95 ARG A CA 1
ATOM 760 C C . ARG A 1 95 ? -11.349 -16.599 -19.466 1.00 84.25 95 ARG A C 1
ATOM 762 O O . ARG A 1 95 ? -11.400 -15.815 -20.407 1.00 84.25 95 ARG A O 1
ATOM 769 N N . PHE A 1 96 ? -10.282 -16.797 -18.696 1.00 86.62 96 PHE A N 1
ATOM 770 C CA . PHE A 1 96 ? -9.013 -16.084 -18.732 1.00 86.62 96 PHE A CA 1
ATOM 771 C C . PHE A 1 96 ? -7.887 -16.977 -19.262 1.00 86.62 96 PHE A C 1
ATOM 773 O O . PHE A 1 96 ? -7.950 -18.200 -19.142 1.00 86.62 96 PHE A O 1
ATOM 780 N N . SER A 1 97 ? -6.830 -16.373 -19.800 1.00 86.50 97 SER A N 1
ATOM 781 C CA . SER A 1 97 ? -5.690 -17.112 -20.350 1.00 86.50 97 SER A CA 1
ATOM 782 C C . SER A 1 97 ? -4.850 -17.813 -19.280 1.00 86.50 97 SER A C 1
ATOM 784 O O . SER A 1 97 ? -4.530 -17.238 -18.237 1.00 86.50 97 SER A O 1
ATOM 786 N N . HIS A 1 98 ? -4.460 -19.058 -19.569 1.00 82.94 98 HIS A N 1
ATOM 787 C CA . HIS A 1 98 ? -3.558 -19.905 -18.772 1.00 82.94 98 HIS A CA 1
ATOM 788 C C . HIS A 1 98 ? -2.167 -20.042 -19.411 1.00 82.94 98 HIS A C 1
ATOM 790 O O . HIS A 1 98 ? -1.450 -21.021 -19.198 1.00 82.94 98 HIS A O 1
ATOM 796 N N . GLU A 1 99 ? -1.766 -19.069 -20.224 1.00 78.38 99 GLU A N 1
ATOM 797 C CA . GLU A 1 99 ? -0.429 -19.060 -20.794 1.00 78.38 99 GLU A CA 1
ATOM 798 C C . GLU A 1 99 ? 0.583 -18.668 -19.714 1.00 78.38 99 GLU A C 1
ATOM 800 O O . GLU A 1 99 ? 0.511 -17.599 -19.104 1.00 78.38 99 GLU A O 1
ATOM 805 N N . ASN A 1 100 ? 1.535 -19.562 -19.441 1.00 67.50 100 ASN A N 1
ATOM 806 C CA . ASN A 1 100 ? 2.707 -19.188 -18.669 1.00 67.50 100 ASN A CA 1
ATOM 807 C C . ASN A 1 100 ? 3.502 -18.230 -19.546 1.00 67.50 100 ASN A C 1
ATOM 809 O O . ASN A 1 100 ? 4.168 -18.686 -20.475 1.00 67.50 100 ASN A O 1
ATOM 813 N N . ILE A 1 101 ? 3.462 -16.933 -19.236 1.00 58.75 101 ILE A N 1
ATOM 814 C CA . ILE A 1 101 ? 4.404 -15.962 -19.794 1.00 58.75 101 ILE A CA 1
ATOM 815 C C . ILE A 1 101 ? 5.796 -16.333 -19.272 1.00 58.75 101 ILE A C 1
ATOM 817 O O . ILE A 1 101 ? 6.345 -15.736 -18.350 1.00 58.75 101 ILE A O 1
ATOM 821 N N . LYS A 1 102 ? 6.401 -17.357 -19.872 1.00 52.56 102 LYS A N 1
ATOM 822 C CA . LYS A 1 102 ? 7.828 -17.317 -20.122 1.00 52.56 102 LYS A CA 1
ATOM 823 C C . LYS A 1 102 ? 7.957 -16.127 -21.050 1.00 52.56 102 LYS A C 1
ATOM 825 O O . LYS A 1 102 ? 7.398 -16.177 -22.142 1.00 52.56 102 LYS A O 1
ATOM 830 N N . LYS A 1 103 ? 8.586 -15.047 -20.584 1.00 51.41 103 LYS A N 1
ATOM 831 C CA . LYS A 1 103 ? 9.023 -13.968 -21.467 1.00 51.41 103 LYS A CA 1
ATOM 832 C C . LYS A 1 103 ? 9.806 -14.650 -22.578 1.00 51.41 103 LYS A C 1
ATOM 834 O O . LYS A 1 103 ? 10.913 -15.137 -22.366 1.00 51.41 103 LYS A O 1
ATOM 839 N N . LYS A 1 104 ? 9.141 -14.854 -23.706 1.00 45.16 104 LYS A N 1
ATOM 840 C CA . LYS A 1 104 ? 9.779 -15.307 -24.915 1.00 45.16 104 LYS A CA 1
ATOM 841 C C . LYS A 1 104 ? 10.419 -14.022 -25.387 1.00 45.16 104 LYS A C 1
ATOM 843 O O . LYS A 1 104 ? 9.732 -13.139 -25.891 1.00 45.16 104 LYS A O 1
ATOM 848 N N . ASP A 1 105 ? 11.702 -13.883 -25.082 1.00 46.53 105 ASP A N 1
ATOM 849 C CA . ASP A 1 105 ? 12.565 -12.885 -25.692 1.00 46.53 105 ASP A CA 1
ATOM 850 C C . ASP A 1 105 ? 12.672 -13.248 -27.184 1.00 46.53 105 ASP A C 1
ATOM 852 O O . ASP A 1 105 ? 13.693 -13.729 -27.673 1.00 46.53 105 ASP A O 1
ATOM 856 N N . GLU A 1 106 ? 11.566 -13.113 -27.917 1.00 49.00 106 GLU A N 1
ATOM 857 C CA . GLU A 1 106 ? 11.575 -13.104 -29.367 1.00 49.00 106 GLU A CA 1
ATOM 858 C C . GLU A 1 106 ? 12.076 -11.728 -29.776 1.00 49.00 106 GLU A C 1
ATOM 860 O O . GLU A 1 106 ? 11.344 -10.754 -29.913 1.00 49.00 106 GLU A O 1
ATOM 865 N N . LYS A 1 107 ? 13.403 -11.694 -29.864 1.00 49.00 107 LYS A N 1
ATOM 866 C CA . LYS A 1 107 ? 14.247 -10.782 -30.621 1.00 49.00 107 LYS A CA 1
ATOM 867 C C . LYS A 1 107 ? 13.506 -10.172 -31.822 1.00 49.00 107 LYS A C 1
ATOM 869 O O . LYS A 1 107 ? 13.504 -10.742 -32.909 1.00 49.00 107 LYS A O 1
ATOM 874 N N . ALA A 1 108 ? 12.947 -8.986 -31.616 1.00 42.53 108 ALA A N 1
ATOM 875 C CA . ALA A 1 108 ? 12.757 -7.987 -32.652 1.00 42.53 108 ALA A CA 1
ATOM 876 C C . ALA A 1 108 ? 13.851 -6.933 -32.445 1.00 42.53 108 ALA A C 1
ATOM 878 O O . ALA A 1 108 ? 13.914 -6.285 -31.401 1.00 42.53 108 ALA A O 1
ATOM 879 N N . GLU A 1 109 ? 14.759 -6.816 -33.413 1.00 49.59 109 GLU A N 1
ATOM 880 C CA . GLU A 1 109 ? 15.621 -5.644 -33.568 1.00 49.59 109 GLU A CA 1
ATOM 881 C C . GLU A 1 109 ? 14.726 -4.439 -33.877 1.00 49.59 109 GLU A C 1
ATOM 883 O O . GLU A 1 109 ? 14.435 -4.118 -35.024 1.00 49.59 109 GLU A O 1
ATOM 888 N N . SER A 1 110 ? 14.249 -3.796 -32.821 1.00 52.72 110 SER A N 1
ATOM 889 C CA . SER A 1 110 ? 13.815 -2.408 -32.824 1.00 52.72 110 SER A CA 1
ATOM 890 C C . SER A 1 110 ? 14.485 -1.772 -31.616 1.00 52.72 110 SER A C 1
ATOM 892 O O . SER A 1 110 ? 14.266 -2.227 -30.492 1.00 52.72 110 SER A O 1
ATOM 894 N N . ASP A 1 111 ? 15.320 -0.761 -31.843 1.00 56.78 111 ASP A N 1
ATOM 895 C CA . ASP A 1 111 ? 16.133 -0.041 -30.846 1.00 56.78 111 ASP A CA 1
ATOM 896 C C . ASP A 1 111 ? 15.315 0.763 -29.803 1.00 56.78 111 ASP A C 1
ATOM 898 O O . ASP A 1 111 ? 15.816 1.720 -29.214 1.00 56.78 111 ASP A O 1
ATOM 902 N N . ASP A 1 112 ? 14.078 0.346 -29.529 1.00 59.31 112 ASP A N 1
ATOM 903 C CA . ASP A 1 112 ? 13.112 0.980 -28.626 1.00 59.31 112 ASP A CA 1
ATOM 904 C C . ASP A 1 112 ? 12.849 0.150 -27.354 1.00 59.31 112 ASP A C 1
ATOM 906 O O . ASP A 1 112 ? 11.812 0.255 -26.698 1.00 59.31 112 ASP A O 1
ATOM 910 N N . THR A 1 113 ? 13.798 -0.702 -26.956 1.00 64.19 113 THR A N 1
ATOM 911 C CA . THR A 1 113 ? 13.770 -1.285 -25.608 1.00 64.19 113 THR A CA 1
ATOM 912 C C . THR A 1 113 ? 14.223 -0.236 -24.588 1.00 64.19 113 THR A C 1
ATOM 914 O O . THR A 1 113 ? 15.304 0.336 -24.775 1.00 64.19 113 THR A O 1
ATOM 917 N N . PRO A 1 114 ? 13.478 -0.004 -23.489 1.00 71.00 114 PRO A N 1
ATOM 918 C CA . PRO A 1 114 ? 13.883 0.952 -22.465 1.00 71.00 114 PRO A CA 1
ATOM 919 C C . PRO A 1 114 ? 15.239 0.540 -21.880 1.00 71.00 114 PRO A C 1
ATOM 921 O O . PRO A 1 114 ? 15.384 -0.539 -21.300 1.00 71.00 114 PRO A O 1
ATOM 924 N N . ARG A 1 115 ? 16.250 1.395 -22.071 1.00 75.62 115 ARG A N 1
ATOM 925 C CA . ARG A 1 115 ? 17.606 1.174 -21.550 1.00 75.62 115 ARG A CA 1
ATOM 926 C C . ARG A 1 115 ? 17.584 1.349 -20.035 1.00 75.62 115 ARG A C 1
ATOM 928 O O . ARG A 1 115 ? 16.974 2.284 -19.522 1.00 75.62 115 ARG A O 1
ATOM 935 N N . GLN A 1 116 ? 18.243 0.447 -19.317 1.00 81.12 116 GLN A N 1
ATOM 936 C CA . GLN A 1 116 ? 18.362 0.543 -17.866 1.00 81.12 116 GLN A CA 1
ATOM 937 C C . GLN A 1 116 ? 19.474 1.532 -17.486 1.00 81.12 116 GLN A C 1
ATOM 939 O O . GLN A 1 116 ? 20.360 1.846 -18.286 1.00 81.12 116 GLN A O 1
ATOM 944 N N . VAL A 1 117 ? 19.416 2.045 -16.257 1.00 85.19 117 VAL A N 1
ATOM 945 C CA . VAL A 1 117 ? 20.489 2.873 -15.691 1.00 85.19 117 VAL A CA 1
ATOM 946 C C . VAL A 1 117 ? 21.690 1.982 -15.379 1.00 85.19 117 VAL A C 1
ATOM 948 O O . VAL A 1 117 ? 21.529 0.889 -14.831 1.00 85.19 117 VAL A O 1
ATOM 951 N N . CYS A 1 118 ? 22.891 2.444 -15.729 1.00 88.19 118 CYS A N 1
ATOM 952 C CA . CYS A 1 118 ? 24.116 1.681 -15.527 1.00 88.19 118 CYS A CA 1
ATOM 953 C C . CYS A 1 118 ? 24.335 1.356 -14.044 1.00 88.19 118 CYS A C 1
ATOM 955 O O . CYS A 1 118 ? 24.288 2.227 -13.177 1.00 88.19 118 CYS A O 1
ATOM 957 N N . ARG A 1 119 ? 24.644 0.092 -13.745 1.00 88.81 119 ARG A N 1
ATOM 958 C CA . ARG A 1 119 ? 24.891 -0.357 -12.369 1.00 88.81 119 ARG A CA 1
ATOM 959 C C . ARG A 1 119 ? 26.064 0.374 -11.706 1.00 88.81 119 ARG A C 1
ATOM 961 O O . ARG A 1 119 ? 25.957 0.747 -10.547 1.00 88.81 119 ARG A O 1
ATOM 968 N N . PHE A 1 120 ? 27.143 0.628 -12.448 1.00 88.62 120 PHE A N 1
ATOM 969 C CA . PHE A 1 120 ? 28.313 1.346 -11.928 1.00 88.62 120 PHE A CA 1
ATOM 970 C C . PHE A 1 120 ? 28.008 2.811 -11.606 1.00 88.62 120 PHE A C 1
ATOM 972 O O . PHE A 1 120 ? 28.622 3.369 -10.703 1.00 88.62 120 PHE A O 1
ATOM 979 N N . LEU A 1 121 ? 27.041 3.411 -12.308 1.00 86.19 121 LEU A N 1
ATOM 980 C CA . LEU A 1 121 ? 26.569 4.762 -12.012 1.00 86.19 121 LEU A CA 1
ATOM 981 C C . LEU A 1 121 ? 25.812 4.779 -10.680 1.00 86.19 121 LEU A C 1
ATOM 983 O O . LEU A 1 121 ? 26.064 5.634 -9.840 1.00 86.19 121 LEU A O 1
ATOM 987 N N . ILE A 1 122 ? 24.926 3.804 -10.462 1.00 87.62 122 ILE A N 1
ATOM 988 C CA . ILE A 1 122 ? 24.199 3.657 -9.193 1.00 87.62 122 ILE A CA 1
ATOM 989 C C . ILE A 1 122 ? 25.182 3.425 -8.038 1.00 87.62 122 ILE A C 1
ATOM 991 O O . ILE A 1 122 ? 25.036 4.031 -6.980 1.00 87.62 122 ILE A O 1
ATOM 995 N N . ASP A 1 123 ? 26.198 2.586 -8.245 1.00 90.69 123 ASP A N 1
ATOM 996 C CA . ASP A 1 123 ? 27.217 2.311 -7.231 1.00 90.69 123 ASP A CA 1
ATOM 997 C C . ASP A 1 123 ? 28.044 3.570 -6.898 1.00 90.69 123 ASP A C 1
ATOM 999 O O . ASP A 1 123 ? 28.257 3.840 -5.719 1.00 90.69 123 ASP A O 1
ATOM 1003 N N . ALA A 1 124 ? 28.422 4.379 -7.897 1.00 88.12 124 ALA A N 1
ATOM 1004 C CA . ALA A 1 124 ? 29.156 5.638 -7.706 1.00 88.12 124 ALA A CA 1
ATOM 1005 C C . ALA A 1 124 ? 28.328 6.730 -7.007 1.00 88.12 124 ALA A C 1
ATOM 1007 O O . ALA A 1 124 ? 28.848 7.505 -6.205 1.00 88.12 124 ALA A O 1
ATOM 1008 N N . ILE A 1 125 ? 27.024 6.789 -7.292 1.00 86.69 125 ILE A N 1
ATOM 1009 C CA . ILE A 1 125 ? 26.097 7.684 -6.590 1.00 86.69 125 ILE A CA 1
ATOM 1010 C C . ILE A 1 125 ? 25.955 7.240 -5.132 1.00 86.69 125 ILE A C 1
ATOM 1012 O O . ILE A 1 125 ? 26.045 8.064 -4.229 1.00 86.69 125 ILE A O 1
ATOM 1016 N N . ASN A 1 126 ? 25.789 5.939 -4.884 1.00 88.19 126 ASN A N 1
ATOM 1017 C CA . ASN A 1 126 ? 25.658 5.402 -3.529 1.00 88.19 126 ASN A CA 1
ATOM 1018 C C . ASN A 1 126 ? 26.948 5.532 -2.704 1.00 88.19 126 ASN A C 1
ATOM 1020 O O . ASN A 1 126 ? 26.875 5.584 -1.476 1.00 88.19 126 ASN A O 1
ATOM 1024 N N . SER A 1 127 ? 28.118 5.566 -3.352 1.00 84.88 127 SER A N 1
ATOM 1025 C CA . SER A 1 127 ? 29.401 5.839 -2.698 1.00 84.88 127 SER A CA 1
ATOM 1026 C C . SER A 1 127 ? 29.717 7.333 -2.557 1.00 84.88 127 SER A C 1
ATOM 1028 O O . SER A 1 127 ? 30.732 7.664 -1.951 1.00 84.88 127 SER A O 1
ATOM 1030 N N . ASN A 1 128 ? 28.856 8.238 -3.049 1.00 78.69 128 ASN A N 1
ATOM 1031 C CA . ASN A 1 128 ? 29.101 9.685 -3.144 1.00 78.69 128 ASN A CA 1
ATOM 1032 C C . ASN A 1 128 ? 30.373 10.060 -3.936 1.00 78.69 128 ASN A C 1
ATOM 1034 O O . ASN A 1 128 ? 30.920 11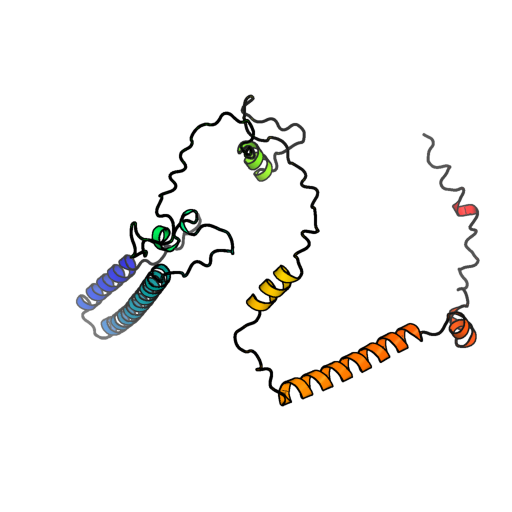.148 -3.765 1.00 78.69 128 ASN A O 1
ATOM 1038 N N . GLU A 1 129 ? 30.840 9.186 -4.824 1.00 80.12 129 GLU A N 1
ATOM 1039 C CA . GLU A 1 129 ? 32.017 9.416 -5.677 1.00 80.12 129 GLU A CA 1
ATOM 1040 C C . GLU A 1 129 ? 31.626 9.888 -7.088 1.00 80.12 129 GLU A C 1
ATOM 1042 O O . GLU A 1 129 ? 32.471 9.999 -7.978 1.00 80.12 129 GLU A O 1
ATOM 1047 N N . PHE A 1 130 ? 30.341 10.168 -7.316 1.00 80.19 130 PHE A N 1
ATOM 1048 C CA . PHE A 1 130 ? 29.856 10.704 -8.581 1.00 80.19 130 PHE A CA 1
ATOM 1049 C C . PHE A 1 130 ? 30.235 12.185 -8.729 1.00 80.19 130 PHE A C 1
ATOM 1051 O O . PHE A 1 130 ? 29.656 13.063 -8.090 1.00 80.19 130 PHE A O 1
ATOM 1058 N N . THR A 1 131 ? 31.207 12.460 -9.594 1.00 79.75 131 THR A N 1
ATOM 1059 C CA . THR A 1 131 ? 31.592 13.810 -10.025 1.00 79.75 131 THR A CA 1
ATOM 1060 C C . THR A 1 131 ? 31.139 14.058 -11.466 1.00 79.75 131 THR A C 1
ATOM 1062 O O . THR A 1 131 ? 30.823 13.120 -12.199 1.00 79.75 131 THR A O 1
ATOM 1065 N N . SER A 1 132 ? 31.121 15.322 -11.901 1.00 76.38 132 SER A N 1
ATOM 1066 C CA . SER A 1 132 ? 30.721 15.709 -13.266 1.00 76.38 132 SER A CA 1
ATOM 1067 C C . SER A 1 132 ? 31.538 15.031 -14.377 1.00 76.38 132 SER A C 1
ATOM 1069 O O . SER A 1 132 ? 31.042 14.896 -15.492 1.00 76.38 132 SER A O 1
ATOM 1071 N N . ASP A 1 133 ? 32.745 14.556 -14.056 1.00 77.62 133 ASP A N 1
ATOM 1072 C CA . ASP A 1 133 ? 33.661 13.878 -14.979 1.00 77.62 133 ASP A CA 1
ATOM 1073 C C . ASP A 1 133 ? 33.652 12.346 -14.816 1.00 77.62 133 ASP A C 1
ATOM 1075 O O . ASP A 1 133 ? 34.574 11.655 -15.255 1.00 77.62 133 ASP A O 1
ATOM 1079 N N . TRP A 1 134 ? 32.635 11.784 -14.155 1.00 84.56 134 TRP A N 1
ATOM 1080 C CA . TRP A 1 134 ? 32.559 10.344 -13.930 1.00 84.56 134 TRP A CA 1
ATOM 1081 C C . TRP A 1 134 ? 32.319 9.572 -15.240 1.00 84.56 134 TRP A C 1
ATOM 1083 O O . TRP A 1 134 ? 31.353 9.809 -15.968 1.00 84.56 134 TRP A O 1
ATOM 1093 N N . VAL A 1 135 ? 33.191 8.598 -15.523 1.00 82.69 135 VAL A N 1
ATOM 1094 C CA . VAL A 1 135 ? 33.140 7.739 -16.719 1.00 82.69 135 VAL A CA 1
ATOM 1095 C C . VAL A 1 135 ? 32.886 6.283 -16.311 1.00 82.69 135 VAL A C 1
ATOM 1097 O O . VAL A 1 135 ? 33.543 5.771 -15.404 1.00 82.69 135 VAL A O 1
ATOM 1100 N N . CYS A 1 136 ? 31.967 5.591 -17.009 1.00 85.69 136 CYS A N 1
ATOM 1101 C CA . CYS A 1 136 ? 31.708 4.153 -16.809 1.00 85.69 136 CYS A CA 1
ATOM 1102 C C . CYS A 1 136 ? 33.040 3.381 -16.921 1.00 85.69 136 CYS A C 1
ATOM 1104 O O . CYS A 1 136 ? 33.707 3.493 -17.953 1.00 85.69 136 CYS A O 1
ATOM 1106 N N . PRO A 1 137 ? 33.407 2.531 -15.942 1.00 87.31 137 PRO A N 1
ATOM 1107 C CA . PRO A 1 137 ? 34.609 1.692 -16.015 1.00 87.31 137 PRO A CA 1
ATOM 1108 C C . PRO A 1 137 ? 34.664 0.774 -17.248 1.00 87.31 137 PRO A C 1
ATOM 1110 O O . PRO A 1 137 ? 35.726 0.277 -17.617 1.00 87.31 137 PRO A O 1
ATOM 1113 N N . PHE A 1 138 ? 33.523 0.547 -17.903 1.00 85.12 138 PHE A N 1
ATOM 1114 C CA . PHE A 1 138 ? 33.438 -0.137 -19.185 1.00 85.12 138 PHE A CA 1
ATOM 1115 C C . PHE A 1 138 ? 33.188 0.889 -20.315 1.00 85.12 138 PHE A C 1
ATOM 1117 O O . PHE A 1 138 ? 32.124 1.491 -20.398 1.00 85.12 138 PHE A O 1
ATOM 1124 N N . PRO A 1 139 ? 34.107 1.064 -21.277 1.00 76.31 139 PRO A N 1
ATOM 1125 C CA . PRO A 1 139 ? 33.957 2.078 -22.331 1.00 76.31 139 PRO A CA 1
ATOM 1126 C C . PRO A 1 139 ? 32.853 1.760 -23.362 1.00 76.31 139 PRO A C 1
ATOM 1128 O O . PRO A 1 139 ? 32.544 2.585 -24.214 1.00 76.31 139 PRO A O 1
ATOM 1131 N N . LYS A 1 140 ? 32.259 0.559 -23.311 1.00 79.75 140 LYS A N 1
ATOM 1132 C CA . LYS A 1 140 ? 31.166 0.104 -24.192 1.00 79.75 140 LYS A CA 1
ATOM 1133 C C . LYS A 1 140 ? 29.926 -0.351 -23.400 1.00 79.75 140 LYS A C 1
ATOM 1135 O O . LYS A 1 140 ? 29.296 -1.338 -23.781 1.00 79.75 140 LYS A O 1
ATOM 1140 N N . CYS A 1 141 ? 29.592 0.291 -22.273 1.00 81.88 141 CYS A N 1
ATOM 1141 C CA . CYS A 1 141 ? 28.319 0.009 -21.585 1.00 81.88 141 CYS A CA 1
ATOM 1142 C C . CYS A 1 141 ? 27.146 0.414 -22.510 1.00 81.88 141 CYS A C 1
ATOM 1144 O O . CYS A 1 141 ? 27.196 1.459 -23.155 1.00 81.88 141 CYS A O 1
ATOM 1146 N N . LYS A 1 142 ? 26.099 -0.418 -22.587 1.00 80.38 142 LYS A N 1
ATOM 1147 C CA . LYS A 1 142 ? 24.874 -0.150 -23.376 1.00 80.38 142 LYS A CA 1
ATOM 1148 C C . LYS A 1 142 ? 23.830 0.685 -22.614 1.00 80.38 142 LYS A C 1
ATOM 1150 O O . LYS A 1 142 ? 22.808 1.057 -23.193 1.00 80.38 142 LYS A O 1
ATOM 1155 N N . ASP A 1 143 ? 24.101 0.934 -21.336 1.00 85.38 143 ASP A N 1
ATOM 1156 C CA . ASP A 1 143 ? 23.198 1.508 -20.340 1.00 85.38 143 ASP A CA 1
ATOM 1157 C C . ASP A 1 143 ? 23.357 3.034 -20.220 1.00 85.38 143 ASP A C 1
ATOM 1159 O O . ASP A 1 143 ? 24.318 3.622 -20.716 1.00 85.38 143 ASP A O 1
ATOM 1163 N N . ILE A 1 144 ? 22.403 3.687 -19.551 1.00 83.56 144 ILE A N 1
ATOM 1164 C CA . ILE A 1 144 ? 22.386 5.148 -19.378 1.00 83.56 144 ILE A CA 1
ATOM 1165 C C . ILE A 1 144 ? 23.434 5.573 -18.330 1.00 83.56 144 ILE A C 1
ATOM 1167 O O . ILE A 1 144 ? 23.453 5.040 -17.219 1.00 83.56 144 ILE A O 1
ATOM 1171 N N . HIS A 1 145 ? 24.279 6.555 -18.676 1.00 81.62 145 HIS A N 1
ATOM 1172 C CA . HIS A 1 145 ? 25.370 7.088 -17.832 1.00 81.62 145 HIS A CA 1
ATOM 1173 C C . HIS A 1 145 ? 25.176 8.523 -17.341 1.00 81.62 145 HIS A C 1
ATOM 1175 O O . HIS A 1 145 ? 26.074 9.076 -16.713 1.00 81.62 145 HIS A O 1
ATOM 1181 N N . LYS A 1 146 ? 24.034 9.141 -17.635 1.00 78.06 146 LYS A N 1
ATOM 1182 C CA . LYS A 1 146 ? 23.718 10.495 -17.188 1.00 78.06 146 LYS A CA 1
ATOM 1183 C C . LYS A 1 146 ? 22.475 10.451 -16.316 1.00 78.06 146 LYS A C 1
ATOM 1185 O O . LYS A 1 146 ? 21.514 9.763 -16.661 1.00 78.06 146 LYS A O 1
ATOM 1190 N N . LEU A 1 147 ? 22.496 11.195 -15.215 1.00 75.00 147 LEU A N 1
ATOM 1191 C CA . LEU A 1 147 ? 21.286 11.456 -14.452 1.00 75.00 147 LEU A CA 1
ATOM 1192 C C . LEU A 1 147 ? 20.337 12.261 -15.347 1.00 75.00 147 LEU A C 1
ATOM 1194 O O . LEU A 1 147 ? 20.663 13.362 -15.791 1.00 75.00 147 LEU A O 1
ATOM 1198 N N . ILE A 1 148 ? 19.207 11.655 -15.698 1.00 71.62 148 ILE A N 1
ATOM 1199 C CA . ILE A 1 148 ? 18.130 12.367 -16.373 1.00 71.62 148 ILE A CA 1
ATOM 1200 C C . ILE A 1 148 ? 17.471 13.198 -15.282 1.00 71.62 148 ILE A C 1
ATOM 1202 O O . ILE A 1 148 ? 16.847 12.637 -14.381 1.00 71.62 148 ILE A O 1
ATOM 1206 N N . ASP A 1 149 ? 17.635 14.515 -15.356 1.00 61.03 149 ASP A N 1
ATOM 1207 C CA . ASP A 1 149 ? 16.840 15.440 -14.565 1.00 61.03 149 ASP A CA 1
ATOM 1208 C C . ASP A 1 149 ? 15.394 15.289 -15.038 1.00 61.03 149 ASP A C 1
ATOM 1210 O O . ASP A 1 149 ? 14.966 15.910 -16.014 1.00 61.03 149 ASP A O 1
ATOM 1214 N N . LEU A 1 150 ? 14.642 14.411 -14.375 1.00 60.75 150 LEU A N 1
ATOM 1215 C CA . LEU A 1 150 ? 13.192 14.459 -14.412 1.00 60.75 150 LEU A CA 1
ATOM 1216 C C . LEU A 1 150 ? 12.826 15.780 -13.737 1.00 60.75 150 LEU A C 1
ATOM 1218 O O . LEU A 1 150 ? 12.630 15.830 -12.525 1.00 60.75 150 LEU A O 1
ATOM 1222 N N . LYS A 1 151 ? 12.818 16.875 -14.507 1.00 56.56 151 LYS A N 1
ATOM 1223 C CA . LYS A 1 151 ? 12.103 18.085 -14.109 1.00 56.56 151 LYS A CA 1
ATOM 1224 C C . LYS A 1 151 ? 10.693 17.612 -13.790 1.00 56.56 151 LYS A C 1
ATOM 1226 O O . LYS A 1 151 ? 10.012 17.098 -14.671 1.00 56.56 151 LYS A O 1
ATOM 1231 N N . GLY A 1 152 ? 10.363 17.639 -12.504 1.00 51.22 152 GLY A N 1
ATOM 1232 C CA . GLY A 1 152 ? 9.137 17.072 -11.985 1.00 51.22 152 GLY A CA 1
ATOM 1233 C C . GLY A 1 152 ? 7.955 17.753 -12.643 1.00 51.22 152 GLY A C 1
ATOM 1234 O O . GLY A 1 152 ? 7.719 18.937 -12.418 1.00 51.22 152 GLY A O 1
ATOM 1235 N N . ASP A 1 153 ? 7.199 16.998 -13.428 1.00 49.06 153 ASP A N 1
ATOM 1236 C CA . ASP A 1 153 ? 5.811 17.339 -13.680 1.00 49.06 153 ASP A CA 1
ATOM 1237 C C . ASP A 1 153 ? 5.068 17.073 -12.362 1.00 49.06 153 ASP A C 1
ATOM 1239 O O . ASP A 1 153 ? 4.542 15.990 -12.114 1.00 49.06 153 ASP A O 1
ATOM 1243 N N . GLU A 1 154 ? 5.090 18.053 -11.456 1.00 60.84 154 GLU A N 1
ATOM 1244 C CA . GLU A 1 154 ? 4.463 17.988 -10.125 1.00 60.84 154 GLU A CA 1
ATOM 1245 C C . GLU A 1 154 ? 2.921 17.980 -10.176 1.00 60.84 154 GLU A C 1
ATOM 1247 O O . GLU A 1 154 ? 2.245 18.036 -9.148 1.00 60.84 154 GLU A O 1
ATOM 1252 N N . HIS A 1 155 ? 2.331 17.864 -11.365 1.00 50.59 155 HIS A N 1
ATOM 1253 C CA . HIS A 1 155 ? 0.891 17.851 -11.576 1.00 50.59 155 HIS A CA 1
ATOM 1254 C C . HIS A 1 155 ? 0.482 16.631 -12.403 1.00 50.59 155 HIS A C 1
ATOM 1256 O O . HIS A 1 155 ? -0.018 16.742 -13.518 1.00 50.59 155 HIS A O 1
ATOM 1262 N N . THR A 1 156 ? 0.641 15.434 -11.829 1.00 62.66 156 THR A N 1
ATOM 1263 C CA . THR A 1 156 ? -0.274 14.336 -12.178 1.00 62.66 156 THR A CA 1
ATOM 1264 C C . THR A 1 156 ? -1.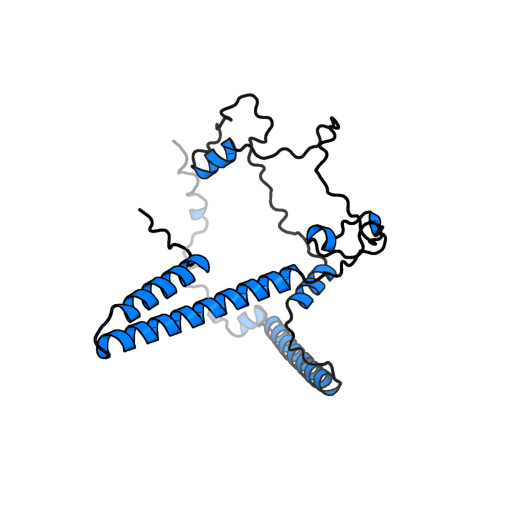640 14.726 -11.621 1.00 62.66 156 THR A C 1
ATOM 1266 O O . THR A 1 156 ? -1.964 14.430 -10.471 1.00 62.66 156 THR A O 1
ATOM 1269 N N . GLU A 1 157 ? -2.398 15.502 -12.394 1.00 66.56 157 GLU A N 1
ATOM 1270 C CA . GLU A 1 157 ? -3.774 15.865 -12.075 1.00 66.56 157 GLU A CA 1
ATOM 1271 C C . GLU A 1 157 ? -4.597 14.574 -12.046 1.00 66.56 157 GLU A C 1
ATOM 1273 O O . GLU A 1 157 ? -5.024 14.055 -13.076 1.00 66.56 157 GLU A O 1
ATOM 1278 N N . LEU A 1 158 ? -4.757 14.007 -10.849 1.00 72.94 158 LEU A N 1
ATOM 1279 C CA . LEU A 1 158 ? -5.677 12.901 -10.619 1.00 72.94 158 LEU A CA 1
ATOM 1280 C C . LEU A 1 158 ? -7.058 13.371 -11.067 1.00 72.94 158 LEU A C 1
ATOM 1282 O O . LEU A 1 158 ? -7.551 14.403 -10.599 1.00 72.94 158 LEU A O 1
ATOM 1286 N N . SER A 1 159 ? -7.677 12.626 -11.981 1.00 86.44 159 SER A N 1
ATOM 1287 C CA . SER A 1 159 ? -9.025 12.959 -12.434 1.00 86.44 159 SER A CA 1
ATOM 1288 C C . SER A 1 159 ? -9.983 12.925 -11.236 1.00 86.44 159 SER A C 1
ATOM 1290 O O . SER A 1 159 ? -9.771 12.201 -10.256 1.00 86.44 159 SER A O 1
ATOM 1292 N N . LEU A 1 160 ? -11.047 13.728 -11.293 1.00 81.94 160 LEU A N 1
ATOM 1293 C CA . LEU A 1 160 ? -12.031 13.811 -10.211 1.00 81.94 160 LEU A CA 1
ATOM 1294 C C . LEU A 1 160 ? -12.609 12.432 -9.868 1.00 81.94 160 LEU A C 1
ATOM 1296 O O . LEU A 1 160 ? -12.854 12.126 -8.705 1.00 81.94 160 LEU A O 1
ATOM 1300 N N . GLU A 1 161 ? -12.781 11.583 -10.873 1.00 84.62 161 GLU A N 1
ATOM 1301 C CA . GLU A 1 161 ? -13.245 10.209 -10.746 1.00 84.62 161 GLU A CA 1
ATOM 1302 C C . GLU A 1 161 ? -12.244 9.344 -9.969 1.00 84.62 161 GLU A C 1
ATOM 1304 O O . GLU A 1 161 ? -12.632 8.649 -9.029 1.00 84.62 161 GLU A O 1
ATOM 1309 N N . GLU A 1 162 ? -10.953 9.442 -10.291 1.00 87.38 162 GLU A N 1
ATOM 1310 C CA . GLU A 1 162 ? -9.884 8.711 -9.601 1.00 87.38 162 GLU A CA 1
ATOM 1311 C C . GLU A 1 162 ? -9.762 9.149 -8.134 1.00 87.38 162 GLU A C 1
ATOM 1313 O O . GLU A 1 162 ? -9.669 8.322 -7.222 1.00 87.38 162 GLU A O 1
ATOM 1318 N N . TYR A 1 163 ? -9.881 10.452 -7.875 1.00 89.38 163 TYR A N 1
ATOM 1319 C CA . TYR A 1 163 ? -9.911 10.996 -6.520 1.00 89.38 163 TYR A CA 1
ATOM 1320 C C . TYR A 1 163 ? -11.128 10.513 -5.714 1.00 89.38 163 TYR A C 1
ATOM 1322 O O . TYR A 1 163 ? -11.007 10.176 -4.528 1.00 89.38 163 TYR A O 1
ATOM 1330 N N . LEU A 1 164 ? -12.306 10.449 -6.342 1.00 90.50 164 LEU A N 1
ATOM 1331 C CA . LEU A 1 164 ? -13.524 9.945 -5.708 1.00 90.50 164 LEU A CA 1
ATOM 1332 C C . LEU A 1 164 ? -13.408 8.452 -5.383 1.00 90.50 164 LEU A C 1
ATOM 1334 O O . LEU A 1 164 ? -13.837 8.027 -4.308 1.00 90.50 164 LEU A O 1
ATOM 1338 N N . GLU A 1 165 ? -12.811 7.651 -6.264 1.00 88.88 165 GLU A N 1
ATOM 1339 C CA . GLU A 1 165 ? -12.589 6.223 -6.025 1.00 88.88 165 GLU A CA 1
ATOM 1340 C C . GLU A 1 165 ? -11.592 5.971 -4.890 1.00 88.88 165 GLU A C 1
ATOM 1342 O O . GLU A 1 165 ? -11.870 5.151 -4.008 1.00 88.88 165 GLU A O 1
ATOM 1347 N N . LEU A 1 166 ? -10.489 6.724 -4.840 1.00 86.12 166 LEU A N 1
ATOM 1348 C CA . LEU A 1 166 ? -9.528 6.679 -3.733 1.00 86.12 166 LEU A CA 1
ATOM 1349 C C . LEU A 1 166 ? -10.175 7.095 -2.407 1.00 86.12 166 LEU A C 1
ATOM 1351 O O . LEU A 1 166 ? -10.015 6.422 -1.385 1.00 86.12 166 LEU A O 1
ATOM 1355 N N . SER A 1 167 ? -10.976 8.161 -2.427 1.00 86.81 167 SER A N 1
ATOM 1356 C CA . SER A 1 167 ? -11.699 8.640 -1.246 1.00 86.81 167 SER A CA 1
ATOM 1357 C C . SER A 1 167 ? -12.696 7.602 -0.727 1.00 86.81 167 SER A C 1
ATOM 1359 O O . SER A 1 167 ? -12.800 7.394 0.480 1.00 86.81 167 SER A O 1
ATOM 1361 N N . ARG A 1 168 ? -13.392 6.885 -1.620 1.00 88.25 168 ARG A N 1
ATOM 1362 C CA . ARG A 1 168 ? -14.310 5.797 -1.238 1.00 88.25 168 ARG A CA 1
ATOM 1363 C C . ARG A 1 168 ? -13.596 4.603 -0.617 1.00 88.25 168 ARG A C 1
ATOM 1365 O O . ARG A 1 168 ? -14.165 3.986 0.274 1.00 88.25 168 ARG A O 1
ATOM 1372 N N . GLN A 1 169 ? -12.391 4.275 -1.081 1.00 83.44 169 GLN A N 1
ATOM 1373 C CA . GLN A 1 169 ? -11.579 3.194 -0.509 1.00 83.44 169 GLN A CA 1
ATOM 1374 C C . GLN A 1 169 ? -10.996 3.563 0.862 1.00 83.44 169 GLN A C 1
ATOM 1376 O O . GLN A 1 169 ? -10.799 2.685 1.696 1.00 83.44 169 GLN A O 1
ATOM 1381 N N . SER A 1 170 ? -10.729 4.852 1.091 1.00 87.75 170 SER A N 1
ATOM 1382 C CA . SER A 1 170 ? -10.217 5.379 2.362 1.00 87.75 170 SER A CA 1
ATOM 1383 C C . SER A 1 170 ? -11.278 5.408 3.476 1.00 87.75 170 SER A C 1
ATOM 1385 O O . SER A 1 170 ? -10.952 5.317 4.661 1.00 87.75 170 SER A O 1
ATOM 1387 N N . LEU A 1 171 ? -12.563 5.509 3.118 1.00 85.06 171 LEU A N 1
ATOM 1388 C CA . LEU A 1 171 ? -13.659 5.463 4.086 1.00 85.06 171 LEU A CA 1
ATOM 1389 C C . LEU A 1 171 ? -13.813 4.049 4.675 1.00 85.06 171 LEU A C 1
ATOM 1391 O O . LEU A 1 171 ? -13.931 3.069 3.946 1.00 85.06 171 LEU A O 1
ATOM 1395 N N . GLY A 1 172 ? -13.833 3.955 6.008 1.00 82.50 172 GLY A N 1
ATOM 1396 C CA . GLY A 1 172 ? -14.042 2.695 6.731 1.00 82.50 172 GLY A CA 1
ATOM 1397 C C . GLY A 1 172 ? -15.511 2.253 6.806 1.00 82.50 172 GLY A C 1
ATOM 1398 O O . GLY A 1 172 ? -16.422 2.992 6.444 1.00 82.50 172 GLY A O 1
ATOM 1399 N N . ASP A 1 173 ? -15.747 1.060 7.356 1.00 79.62 173 ASP A N 1
ATOM 1400 C CA . ASP A 1 173 ? -17.053 0.374 7.324 1.00 79.62 173 ASP A CA 1
ATOM 1401 C C . ASP A 1 173 ? -18.162 1.008 8.198 1.00 79.62 173 ASP A C 1
ATOM 1403 O O . ASP A 1 173 ? -19.337 0.670 8.057 1.00 79.62 173 ASP A O 1
ATOM 1407 N N . ASN A 1 174 ? -17.830 1.944 9.096 1.00 78.75 174 ASN A N 1
ATOM 1408 C CA . ASN A 1 174 ? -18.793 2.607 9.990 1.00 78.75 174 ASN A CA 1
ATOM 1409 C C . ASN A 1 174 ? -19.411 3.857 9.339 1.00 78.75 174 ASN A C 1
ATOM 1411 O O . ASN A 1 174 ? -19.186 4.986 9.779 1.00 78.75 174 ASN A O 1
ATOM 1415 N N . LEU A 1 175 ? -20.181 3.655 8.271 1.00 81.00 175 LEU A N 1
ATOM 1416 C CA . LEU A 1 175 ? -20.864 4.728 7.544 1.00 81.00 175 LEU A CA 1
ATOM 1417 C C . LEU A 1 175 ? -22.260 4.984 8.125 1.00 81.00 175 LEU A C 1
ATOM 1419 O O . LEU A 1 175 ? -23.002 4.053 8.439 1.00 81.00 175 LEU A O 1
ATOM 1423 N N . THR A 1 176 ? -22.642 6.258 8.240 1.00 84.56 176 THR A N 1
ATOM 1424 C CA . THR A 1 176 ? -24.011 6.638 8.611 1.00 84.56 176 THR A CA 1
ATOM 1425 C C . THR A 1 176 ? -24.939 6.428 7.411 1.00 84.56 176 THR A C 1
ATOM 1427 O O . THR A 1 176 ? -24.690 6.993 6.343 1.00 84.56 176 THR A O 1
ATOM 1430 N N . PRO A 1 177 ? -26.003 5.615 7.540 1.00 82.25 177 PRO A N 1
ATOM 1431 C CA . PRO A 1 177 ? -26.944 5.413 6.450 1.00 82.25 177 PRO A CA 1
ATOM 1432 C C . PRO A 1 177 ? -27.685 6.720 6.163 1.00 82.25 177 PRO A C 1
ATOM 1434 O O . PRO A 1 177 ? -28.146 7.398 7.081 1.00 82.25 177 PRO A O 1
ATOM 1437 N N . VAL A 1 178 ? -27.819 7.065 4.882 1.00 86.75 178 VAL A N 1
ATOM 1438 C CA . VAL A 1 178 ? -28.530 8.274 4.451 1.00 86.75 178 VAL A CA 1
ATOM 1439 C C . VAL A 1 178 ? -30.033 8.034 4.584 1.00 86.75 178 VAL A C 1
ATOM 1441 O O . VAL A 1 178 ? -30.696 7.559 3.667 1.00 86.75 178 VAL A O 1
ATOM 1444 N N . THR A 1 179 ? -30.563 8.334 5.764 1.00 90.62 179 THR A N 1
ATOM 1445 C CA . THR A 1 179 ? -32.001 8.408 6.049 1.00 90.62 179 THR A CA 1
ATOM 1446 C C . THR A 1 179 ? -32.474 9.862 5.982 1.00 90.62 179 THR A C 1
ATOM 1448 O O . THR A 1 179 ? -31.669 10.793 6.057 1.00 90.62 179 THR A O 1
ATOM 1451 N N . GLU A 1 180 ? -33.783 10.090 5.863 1.00 89.75 180 GLU A N 1
ATOM 1452 C CA . GLU A 1 180 ? -34.349 11.447 5.816 1.00 89.75 180 GLU A CA 1
ATOM 1453 C C . GLU A 1 180 ? -33.989 12.274 7.062 1.00 89.75 180 GLU A C 1
ATOM 1455 O O . GLU A 1 180 ? -33.652 13.453 6.955 1.00 89.75 180 GLU A O 1
ATOM 1460 N N . GLN A 1 181 ? -33.984 11.639 8.238 1.00 89.25 181 GLN A N 1
ATOM 1461 C CA . GLN A 1 181 ? -33.633 12.280 9.507 1.00 89.25 181 GLN A CA 1
ATOM 1462 C C . GLN A 1 181 ? -32.161 12.711 9.524 1.00 89.25 181 GLN A C 1
ATOM 1464 O O . GLN A 1 181 ? -31.868 13.889 9.729 1.00 89.25 181 GLN A O 1
ATOM 1469 N N . THR A 1 182 ? -31.243 11.802 9.183 1.00 88.38 182 THR A N 1
ATOM 1470 C CA . THR A 1 182 ? -29.803 12.107 9.121 1.00 88.38 182 THR A CA 1
ATOM 1471 C C . THR A 1 182 ? -29.473 13.133 8.034 1.00 88.38 182 THR A C 1
ATOM 1473 O O . THR A 1 182 ? -28.575 13.956 8.199 1.00 88.38 182 THR A O 1
ATOM 1476 N N . PHE A 1 183 ? -30.212 13.128 6.919 1.00 92.31 183 PHE A N 1
ATOM 1477 C CA . PHE A 1 183 ? -30.039 14.112 5.851 1.00 92.31 183 PHE A CA 1
ATOM 1478 C C . PHE A 1 183 ? -30.529 15.501 6.268 1.00 92.31 183 PHE A C 1
ATOM 1480 O O . PHE A 1 183 ? -29.884 16.499 5.950 1.00 92.31 183 PHE A O 1
ATOM 1487 N N . LYS A 1 184 ? -31.641 15.587 7.007 1.00 92.50 184 LYS A N 1
ATOM 1488 C CA . LYS A 1 184 ? -32.161 16.854 7.537 1.00 92.50 184 LYS A CA 1
ATOM 1489 C C . LYS A 1 184 ? -31.193 17.478 8.543 1.00 92.50 184 LYS A C 1
ATOM 1491 O O . LYS A 1 184 ? -30.900 18.666 8.432 1.00 92.50 184 LYS A O 1
ATOM 1496 N N . GLU A 1 185 ? -30.645 16.672 9.449 1.00 89.38 185 GLU A N 1
ATOM 1497 C CA . GLU A 1 185 ? -29.602 17.094 10.393 1.00 89.38 185 GLU A CA 1
ATOM 1498 C C . GLU A 1 185 ? -28.332 17.562 9.665 1.00 89.38 185 GLU A C 1
ATOM 1500 O O . GLU A 1 185 ? -27.794 18.630 9.964 1.00 89.38 185 GLU A O 1
ATOM 1505 N N . TRP A 1 186 ? -27.880 16.814 8.652 1.00 92.38 186 TRP A N 1
ATOM 1506 C CA . TRP A 1 186 ? -26.748 17.209 7.811 1.00 92.38 186 TRP A CA 1
ATOM 1507 C C . TRP A 1 186 ? -27.010 18.520 7.058 1.00 92.38 186 TRP A C 1
ATOM 1509 O O . TRP A 1 186 ? -26.143 19.394 7.022 1.00 92.38 186 TRP A O 1
ATOM 1519 N N . LYS A 1 187 ? -28.209 18.692 6.491 1.00 93.75 187 LYS A N 1
ATOM 1520 C CA . LYS A 1 187 ? -28.602 19.890 5.739 1.00 93.75 187 LYS A CA 1
ATOM 1521 C C . LYS A 1 187 ? -28.638 21.123 6.635 1.00 93.75 187 LYS A C 1
ATOM 1523 O O . LYS A 1 187 ? -28.121 22.170 6.252 1.00 93.75 187 LYS A O 1
ATOM 1528 N N . GLU A 1 188 ? -29.210 21.004 7.830 1.00 92.88 188 GLU A N 1
ATOM 1529 C CA . GLU A 1 188 ? -29.223 22.094 8.807 1.00 92.88 188 GLU A CA 1
ATOM 1530 C C . GLU A 1 188 ? -27.799 22.451 9.257 1.00 92.88 188 GLU A C 1
ATOM 1532 O O . GLU A 1 188 ? -27.450 23.631 9.335 1.00 92.88 188 GLU A O 1
ATOM 1537 N N . LYS A 1 189 ? -26.943 21.445 9.478 1.00 90.81 189 LYS A N 1
ATOM 1538 C CA . LYS A 1 189 ? -25.526 21.656 9.795 1.00 90.81 189 LYS A CA 1
ATOM 1539 C C . LYS A 1 189 ? -24.796 22.394 8.671 1.00 90.81 189 LYS A C 1
ATOM 1541 O O . LYS A 1 189 ? -24.099 23.366 8.950 1.00 90.81 189 LYS A O 1
ATOM 1546 N N . LYS A 1 190 ? -24.993 21.993 7.411 1.00 95.19 190 LYS A N 1
ATOM 1547 C CA . LYS A 1 190 ? -24.375 22.653 6.251 1.00 95.19 190 LYS A CA 1
ATOM 1548 C C . LYS A 1 190 ? -24.821 24.101 6.090 1.00 95.19 190 LYS A C 1
ATOM 1550 O O . LYS A 1 190 ? -23.984 24.962 5.845 1.00 95.19 190 LYS A O 1
ATOM 1555 N N . LEU A 1 191 ? -26.105 24.381 6.305 1.00 91.62 191 LEU A N 1
ATOM 1556 C CA . LEU A 1 191 ? -26.647 25.736 6.216 1.00 91.62 191 LEU A CA 1
ATOM 1557 C C . LEU A 1 191 ? -26.090 26.653 7.320 1.00 91.62 191 LEU A C 1
ATOM 1559 O O . LEU A 1 191 ? -25.737 27.801 7.050 1.00 91.62 191 LEU A O 1
ATOM 1563 N N . LYS A 1 192 ? -25.934 26.134 8.547 1.00 92.75 192 LYS A N 1
ATOM 1564 C CA . LYS A 1 192 ? -25.267 26.855 9.647 1.00 92.75 192 LYS A CA 1
ATOM 1565 C C . LYS A 1 192 ? -23.785 27.103 9.349 1.00 92.75 192 LYS A C 1
ATOM 1567 O O . LYS A 1 192 ? -23.301 28.209 9.575 1.00 92.75 192 LYS A O 1
ATOM 1572 N N . GLU A 1 193 ? -23.067 26.103 8.830 1.00 91.12 193 GLU A N 1
ATOM 1573 C CA . GLU A 1 193 ? -21.659 26.236 8.419 1.00 91.12 193 GLU A CA 1
ATOM 1574 C C . GLU A 1 193 ? -21.484 27.319 7.342 1.00 91.12 193 GLU A C 1
ATOM 1576 O O . GLU A 1 193 ? -20.606 28.174 7.464 1.00 91.12 193 GLU A O 1
ATOM 1581 N N . GLU A 1 194 ? -22.349 27.328 6.326 1.00 91.81 194 GLU A N 1
ATOM 1582 C CA . GLU A 1 194 ? -22.338 28.320 5.249 1.00 91.81 194 GLU A CA 1
ATOM 1583 C C . GLU A 1 194 ? -22.660 29.731 5.758 1.00 91.81 194 GLU A C 1
ATOM 1585 O O . GLU A 1 194 ? -22.006 30.694 5.363 1.00 91.81 194 GLU A O 1
ATOM 1590 N N . GLU A 1 195 ? -23.624 29.882 6.671 1.00 90.88 195 GLU A N 1
ATOM 1591 C CA . GLU A 1 195 ? -23.925 31.177 7.285 1.00 90.88 195 GLU A CA 1
ATOM 1592 C C . GLU A 1 195 ? -22.752 31.710 8.113 1.00 90.88 195 GLU A C 1
ATOM 1594 O O . GLU A 1 195 ? -22.419 32.894 8.018 1.00 90.88 195 GLU A O 1
ATOM 1599 N N . ILE A 1 196 ? -22.096 30.848 8.894 1.00 88.38 196 ILE A N 1
ATOM 1600 C CA . ILE A 1 196 ? -20.902 31.220 9.661 1.00 88.38 196 ILE A CA 1
ATOM 1601 C C . ILE A 1 196 ? -19.771 31.624 8.710 1.00 88.38 196 ILE A C 1
ATOM 1603 O O . ILE A 1 196 ? -19.126 32.649 8.930 1.00 88.38 196 ILE A O 1
ATOM 1607 N N . HIS A 1 197 ? -19.536 30.854 7.646 1.00 86.06 197 HIS A N 1
ATOM 1608 C CA . HIS A 1 197 ? -18.512 31.163 6.650 1.00 86.06 197 HIS A CA 1
ATOM 1609 C C . HIS A 1 197 ? -18.802 32.488 5.936 1.00 86.06 197 HIS A C 1
ATOM 1611 O O . HIS A 1 197 ? -17.929 33.347 5.854 1.00 86.06 197 HIS A O 1
ATOM 1617 N N . ARG A 1 198 ? -20.049 32.710 5.508 1.00 86.62 198 ARG A N 1
ATOM 1618 C CA . ARG A 1 198 ? -20.489 33.967 4.894 1.00 86.62 198 ARG A CA 1
ATOM 1619 C C . ARG A 1 198 ? -20.277 35.157 5.827 1.00 86.62 198 ARG A C 1
ATOM 1621 O O . ARG A 1 198 ? -19.755 36.173 5.384 1.00 86.62 198 ARG A O 1
ATOM 1628 N N . LYS A 1 199 ? -20.612 35.026 7.117 1.00 85.69 199 LYS A N 1
ATOM 1629 C CA . LYS A 1 199 ? -20.357 36.071 8.125 1.00 85.69 199 LYS A CA 1
ATOM 1630 C C . LYS A 1 199 ? -18.862 36.342 8.307 1.00 85.69 199 LYS A C 1
ATOM 1632 O O . LYS A 1 199 ? -18.479 37.500 8.414 1.00 85.69 199 LYS A O 1
ATOM 1637 N N . LYS A 1 200 ? -18.012 35.309 8.292 1.00 82.69 200 LYS A N 1
ATOM 1638 C CA . LYS A 1 200 ? -16.547 35.470 8.356 1.00 82.69 200 LYS A CA 1
ATOM 1639 C C . LYS A 1 200 ? -15.994 36.193 7.131 1.00 82.69 200 LYS A C 1
ATOM 1641 O O . LYS A 1 200 ? -15.228 37.134 7.294 1.00 82.69 200 LYS A O 1
ATOM 1646 N N . VAL A 1 201 ? -16.408 35.795 5.928 1.00 83.62 201 VAL A N 1
ATOM 1647 C CA . VAL A 1 201 ? -15.994 36.453 4.677 1.00 83.62 201 VAL A CA 1
ATOM 1648 C C . VAL A 1 201 ? -16.477 37.900 4.647 1.00 83.62 201 VAL A C 1
ATOM 1650 O O . VAL A 1 201 ? -15.709 38.789 4.302 1.00 83.62 201 VAL A O 1
ATOM 1653 N N . GLN A 1 202 ? -17.715 38.159 5.072 1.00 79.31 202 GLN A N 1
ATOM 1654 C CA . GLN A 1 202 ? -18.257 39.512 5.155 1.00 79.31 202 GLN A CA 1
ATOM 1655 C C . GLN A 1 202 ? -17.519 40.371 6.187 1.00 79.31 202 GLN A C 1
ATOM 1657 O O . GLN A 1 202 ? -17.239 41.525 5.900 1.00 79.31 202 GLN A O 1
ATOM 1662 N N . ALA A 1 203 ? -17.166 39.831 7.356 1.00 76.94 203 ALA A N 1
ATOM 1663 C CA . ALA A 1 203 ? -16.379 40.550 8.360 1.00 76.94 203 ALA A CA 1
ATOM 1664 C C . ALA A 1 203 ? -14.950 40.849 7.875 1.00 76.94 203 ALA A C 1
ATOM 1666 O O . ALA A 1 203 ? -14.424 41.919 8.160 1.00 76.94 203 ALA A O 1
ATOM 1667 N N . LEU A 1 204 ? -14.347 39.935 7.107 1.00 73.38 204 LEU A N 1
ATOM 1668 C CA . LEU A 1 204 ? -13.025 40.130 6.510 1.00 73.38 204 LEU A CA 1
ATOM 1669 C C . LEU A 1 204 ? -13.059 41.160 5.367 1.00 73.38 204 LEU A C 1
ATOM 1671 O O . LEU A 1 204 ? -12.170 41.996 5.260 1.00 73.38 204 LEU A O 1
ATOM 1675 N N . ALA A 1 205 ? -14.112 41.135 4.545 1.00 72.88 205 ALA A N 1
ATOM 1676 C CA . ALA A 1 205 ? -14.342 42.101 3.468 1.00 72.88 205 ALA A CA 1
ATOM 1677 C C . ALA A 1 205 ? -14.811 43.475 3.980 1.00 72.88 205 ALA A C 1
ATOM 1679 O O . ALA A 1 205 ? -14.610 44.484 3.312 1.00 72.88 205 ALA A O 1
ATOM 1680 N N . SER A 1 206 ? -15.429 43.512 5.161 1.00 66.50 206 SER A N 1
ATOM 1681 C CA . SER A 1 206 ? -15.825 44.727 5.877 1.00 66.50 206 SER A CA 1
ATOM 1682 C C . SER A 1 206 ? -14.718 45.248 6.798 1.00 66.50 206 SER A C 1
ATOM 1684 O O . SER A 1 206 ? -15.002 46.065 7.676 1.00 66.50 206 SER A O 1
ATOM 1686 N N . GLY A 1 207 ? -13.473 44.786 6.622 1.00 69.25 207 GLY A N 1
ATOM 1687 C CA . GLY A 1 207 ? -12.323 45.446 7.224 1.00 69.25 207 GLY A CA 1
ATOM 1688 C C . GLY A 1 207 ? -12.368 46.943 6.888 1.00 69.25 207 GLY A C 1
ATOM 1689 O O . GLY A 1 207 ? -12.708 47.286 5.751 1.00 69.25 207 GLY A O 1
ATOM 1690 N N . PRO A 1 208 ? -12.107 47.830 7.863 1.00 65.50 208 PRO A N 1
ATOM 1691 C CA . PRO A 1 208 ? -12.199 49.273 7.665 1.00 65.50 208 PRO A CA 1
ATOM 1692 C C . PRO A 1 208 ? -11.422 49.676 6.415 1.00 65.50 208 PRO A C 1
ATOM 1694 O O . PRO A 1 208 ? -10.252 49.316 6.249 1.00 65.50 208 PRO A O 1
ATOM 1697 N N . LYS A 1 209 ? -12.084 50.397 5.505 1.00 70.56 209 LYS A N 1
ATOM 1698 C CA . LYS A 1 209 ? -11.402 50.950 4.328 1.00 70.56 209 LYS A CA 1
ATOM 1699 C C . LYS A 1 209 ? -10.273 51.841 4.844 1.00 70.56 209 LYS A C 1
ATOM 1701 O O . LYS A 1 209 ? -10.464 52.522 5.845 1.00 70.56 209 LYS A O 1
ATOM 1706 N N . GLY A 1 210 ? -9.115 51.867 4.179 1.00 69.38 210 GLY 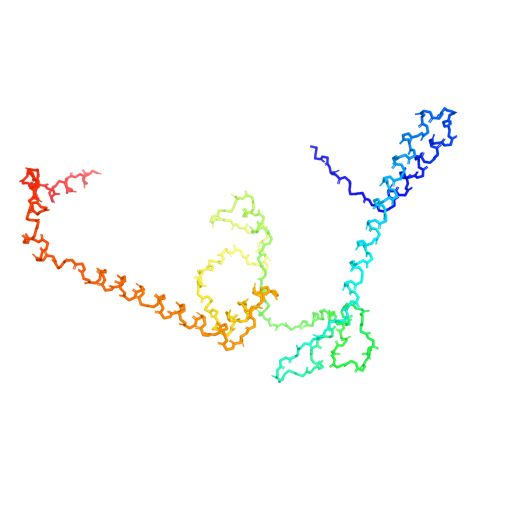A N 1
ATOM 1707 C CA . GLY A 1 210 ? -7.942 52.617 4.667 1.00 69.38 210 GLY A CA 1
ATOM 1708 C C . GLY A 1 210 ? -8.250 54.070 5.067 1.00 69.38 210 GLY A C 1
ATOM 1709 O O . GLY A 1 210 ? -7.675 54.576 6.021 1.00 69.38 210 GLY A O 1
ATOM 1710 N N . LEU A 1 211 ? -9.243 54.688 4.415 1.00 68.56 211 LEU A N 1
ATOM 1711 C CA . LEU A 1 211 ? -9.770 56.014 4.745 1.00 68.56 211 LEU A CA 1
ATOM 1712 C C . LEU A 1 211 ? -10.519 56.077 6.096 1.00 68.56 211 LEU A C 1
ATOM 1714 O O . LEU A 1 211 ? -10.283 56.984 6.883 1.00 68.56 211 LEU A O 1
ATOM 1718 N N . GLU A 1 212 ? -11.368 55.092 6.406 1.00 73.62 212 GLU A N 1
ATOM 1719 C CA . GLU A 1 212 ? -12.032 54.980 7.718 1.00 73.62 212 GLU A CA 1
ATOM 1720 C C . GLU A 1 212 ? -11.019 54.705 8.832 1.00 73.62 212 GLU A C 1
ATOM 1722 O O . GLU A 1 212 ? -11.202 55.157 9.961 1.00 73.62 212 GLU A O 1
ATOM 1727 N N . LEU A 1 213 ? -9.931 53.986 8.532 1.00 74.75 213 LEU A N 1
ATOM 1728 C CA . LEU A 1 213 ? -8.828 53.792 9.475 1.00 74.75 213 LEU A CA 1
ATOM 1729 C C . LEU A 1 213 ? -8.114 55.117 9.785 1.00 74.75 213 LEU A C 1
ATOM 1731 O O . LEU A 1 213 ? -7.760 55.359 10.936 1.00 74.75 213 LEU A O 1
ATOM 1735 N N . PHE A 1 214 ? -7.952 55.970 8.769 1.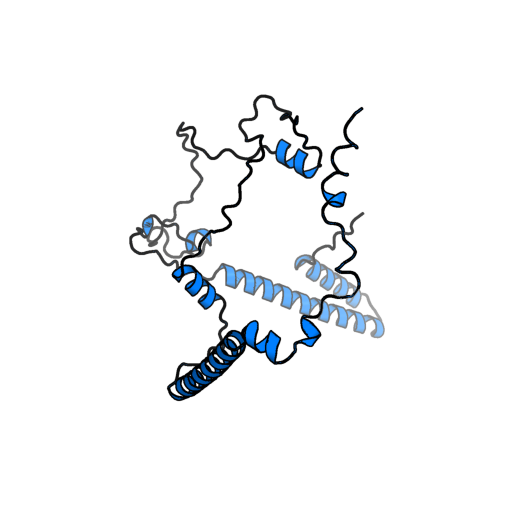00 72.12 214 PHE A N 1
ATOM 1736 C CA . PHE A 1 214 ? -7.309 57.280 8.874 1.00 72.12 214 PHE A CA 1
ATOM 1737 C C . PHE A 1 214 ? -8.125 58.260 9.727 1.00 72.12 214 PHE A C 1
ATOM 1739 O O . PHE A 1 214 ? -7.563 59.000 10.526 1.00 72.12 214 PHE A O 1
ATOM 1746 N N . GLU A 1 215 ? -9.456 58.231 9.612 1.00 77.00 215 GLU A N 1
ATOM 1747 C CA . GLU A 1 215 ? -10.354 59.072 10.416 1.00 77.00 215 GLU A CA 1
ATOM 1748 C C . GLU A 1 215 ? -10.579 58.523 11.834 1.00 77.00 215 GLU A C 1
ATOM 1750 O O . GLU A 1 215 ? -10.649 59.287 12.795 1.00 77.00 215 GLU A O 1
ATOM 1755 N N . SER A 1 216 ? -10.694 57.198 11.989 1.00 75.31 216 SER A N 1
ATOM 1756 C CA . SER A 1 216 ? -10.992 56.566 13.286 1.00 75.31 216 SER A CA 1
ATOM 1757 C C . SER A 1 216 ? -9.769 56.385 14.182 1.00 75.31 216 SER A C 1
ATOM 1759 O O . SER A 1 216 ? -9.916 56.325 15.406 1.00 75.31 216 SER A O 1
ATOM 1761 N N . LYS A 1 217 ? -8.564 56.298 13.603 1.00 75.31 217 LYS A N 1
ATOM 1762 C CA . LYS A 1 217 ? -7.315 56.187 14.361 1.00 75.31 217 LYS A CA 1
ATOM 1763 C C . LYS A 1 217 ? -6.147 56.925 13.683 1.00 75.31 217 LYS A C 1
ATOM 1765 O O . LYS A 1 217 ? -5.195 56.278 13.245 1.00 75.31 217 LYS A O 1
ATOM 1770 N N . PRO A 1 218 ? -6.180 58.273 13.658 1.00 78.31 218 PRO A N 1
ATOM 1771 C CA . PRO A 1 218 ? -5.141 59.090 13.026 1.00 78.31 218 PRO A CA 1
ATOM 1772 C C . PRO A 1 218 ? -3.741 58.877 13.623 1.00 78.31 218 PRO A C 1
ATOM 1774 O O . PRO A 1 218 ? -2.750 58.956 12.911 1.00 78.31 218 PRO A O 1
ATOM 1777 N N . GLU A 1 219 ? -3.654 58.542 14.915 1.00 73.50 219 GLU A N 1
ATOM 1778 C CA . GLU A 1 219 ? -2.385 58.326 15.634 1.00 73.50 219 GLU A CA 1
ATOM 1779 C C . GLU A 1 219 ? -1.566 57.131 15.109 1.00 73.50 219 GLU A C 1
ATOM 1781 O O . GLU A 1 219 ? -0.367 57.065 15.342 1.00 73.50 219 GLU A O 1
ATOM 1786 N N . MET A 1 220 ? -2.187 56.186 14.388 1.00 71.69 220 MET A N 1
ATOM 1787 C CA . MET A 1 220 ? -1.481 55.058 13.750 1.00 71.69 220 MET A CA 1
ATOM 1788 C C . MET A 1 220 ? -0.795 55.441 12.431 1.00 71.69 220 MET A C 1
ATOM 1790 O O . MET A 1 220 ? -0.062 54.625 11.879 1.00 71.69 220 MET A O 1
ATOM 1794 N N . PHE A 1 221 ? -1.072 56.640 11.913 1.00 71.00 221 PHE A N 1
ATOM 1795 C CA . PHE A 1 221 ? -0.513 57.184 10.672 1.00 71.00 221 PHE A CA 1
ATOM 1796 C C . PHE A 1 221 ? 0.411 58.380 10.935 1.00 71.00 221 PHE A C 1
ATOM 1798 O O . PHE A 1 221 ? 0.735 59.127 10.015 1.00 71.00 221 PHE A O 1
ATOM 1805 N N . CYS A 1 222 ? 0.808 58.588 12.190 1.00 68.44 222 CYS A N 1
ATOM 1806 C CA . CYS A 1 222 ? 1.904 59.483 12.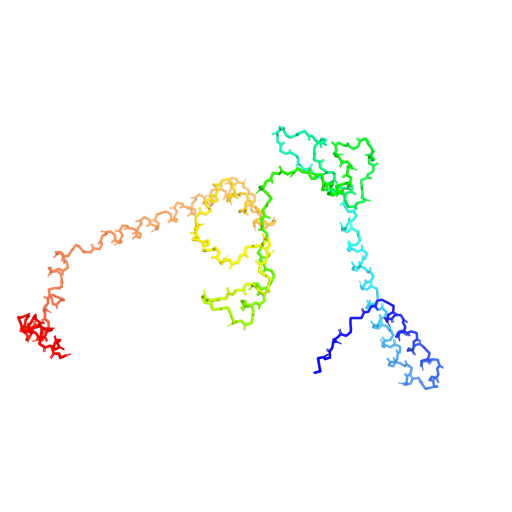512 1.00 68.44 222 CYS A CA 1
ATOM 1807 C C . CYS A 1 222 ? 3.210 58.725 12.266 1.00 68.44 222 CYS A C 1
ATOM 1809 O O . CYS A 1 222 ? 3.472 57.735 12.950 1.00 68.44 222 CYS A O 1
ATOM 1811 N N . ASP A 1 223 ? 3.987 59.179 11.282 1.00 67.12 223 ASP A N 1
ATOM 1812 C CA . ASP A 1 223 ? 5.356 58.707 11.074 1.00 67.12 223 ASP A CA 1
ATOM 1813 C C . ASP A 1 223 ? 6.162 58.910 12.367 1.00 67.12 223 ASP A C 1
ATOM 1815 O O . ASP A 1 223 ? 5.951 59.885 13.100 1.00 67.12 223 ASP A O 1
ATOM 1819 N N . ASP A 1 224 ? 7.039 57.960 12.688 1.00 69.38 224 ASP A N 1
ATOM 1820 C CA . ASP A 1 224 ? 7.911 58.080 13.850 1.00 69.38 224 ASP A CA 1
ATOM 1821 C C . ASP A 1 224 ? 8.963 59.181 13.634 1.00 69.38 224 ASP A C 1
ATOM 1823 O O . ASP A 1 224 ? 9.272 59.585 12.514 1.00 69.38 224 ASP A O 1
ATOM 1827 N N . GLU A 1 225 ? 9.499 59.718 14.734 1.00 62.50 225 GLU A N 1
ATOM 1828 C CA . GLU A 1 225 ? 10.413 60.875 14.731 1.00 62.50 225 GLU A CA 1
ATOM 1829 C C . GLU A 1 225 ? 11.726 60.608 13.955 1.00 62.50 225 GLU A C 1
ATOM 1831 O O . GLU A 1 225 ? 12.459 61.541 13.644 1.00 62.50 225 GLU A O 1
ATOM 1836 N N . GLU A 1 226 ? 11.996 59.350 13.586 1.00 60.62 226 GLU A N 1
ATOM 1837 C CA . GLU A 1 226 ? 13.183 58.900 12.849 1.00 60.62 226 GLU A CA 1
ATOM 1838 C C . GLU A 1 226 ? 12.941 58.722 11.333 1.00 60.62 226 GLU A C 1
ATOM 1840 O O . GLU A 1 226 ? 13.887 58.555 10.563 1.00 60.62 226 GLU A O 1
ATOM 1845 N N . ALA A 1 227 ? 11.697 58.848 10.853 1.00 63.47 227 ALA A N 1
ATOM 1846 C CA . ALA A 1 227 ? 11.376 58.783 9.422 1.00 63.47 227 ALA A CA 1
ATOM 1847 C C . ALA A 1 227 ? 11.882 59.999 8.613 1.00 63.47 227 ALA A C 1
ATOM 1849 O O . ALA A 1 227 ? 11.956 59.937 7.384 1.00 63.47 227 ALA A O 1
ATOM 1850 N N . GLY A 1 228 ? 12.224 61.105 9.285 1.00 54.03 228 GLY A N 1
ATOM 1851 C CA . GLY A 1 228 ? 12.688 62.347 8.657 1.00 54.03 228 GLY A CA 1
ATOM 1852 C C . GLY A 1 228 ? 14.197 62.438 8.402 1.00 54.03 228 GLY A C 1
ATOM 1853 O O . GLY A 1 228 ? 14.606 63.281 7.606 1.00 54.03 228 GLY A O 1
ATOM 1854 N N . ASP A 1 229 ? 15.011 61.589 9.038 1.00 57.50 229 ASP A N 1
ATOM 1855 C CA . ASP A 1 229 ? 16.483 61.700 9.015 1.00 57.50 229 ASP A CA 1
ATOM 1856 C C . ASP A 1 229 ? 17.158 60.834 7.936 1.00 57.50 229 ASP A C 1
ATOM 1858 O O . ASP A 1 229 ? 18.381 60.843 7.787 1.00 57.50 229 ASP A O 1
ATOM 1862 N N . VAL A 1 230 ? 16.381 60.101 7.133 1.00 54.69 230 VAL A N 1
ATOM 1863 C CA . VAL A 1 230 ? 16.920 59.337 6.002 1.00 54.69 230 VAL A CA 1
ATOM 1864 C C . VAL A 1 230 ? 16.974 60.238 4.766 1.00 54.69 230 VAL A C 1
ATOM 1866 O O . VAL A 1 230 ? 16.006 60.314 4.004 1.00 54.69 230 VAL A O 1
ATOM 1869 N N . ASP A 1 231 ? 18.114 60.902 4.537 1.00 58.50 231 ASP A N 1
ATOM 1870 C CA . ASP A 1 231 ? 18.406 61.533 3.244 1.00 58.50 231 ASP A CA 1
ATOM 1871 C C . ASP A 1 231 ? 18.522 60.439 2.172 1.00 58.50 231 ASP A C 1
ATOM 1873 O O . ASP A 1 231 ? 19.565 59.817 1.953 1.00 58.50 231 ASP A O 1
ATOM 1877 N N . TYR A 1 232 ? 17.399 60.175 1.505 1.00 61.06 232 TYR A N 1
ATOM 1878 C CA . TYR A 1 232 ? 17.277 59.189 0.432 1.00 61.06 232 TYR A CA 1
ATOM 1879 C C . TYR A 1 232 ? 18.269 59.419 -0.720 1.00 61.06 232 TYR A C 1
ATOM 1881 O O . TYR A 1 232 ? 18.476 58.512 -1.526 1.00 61.06 232 TYR A O 1
ATOM 1889 N N . ASN A 1 233 ? 18.887 60.601 -0.807 1.00 58.53 233 ASN A N 1
ATOM 1890 C CA . ASN A 1 233 ? 19.846 60.941 -1.847 1.00 58.53 233 ASN A CA 1
ATOM 1891 C C . ASN A 1 233 ? 21.254 60.373 -1.570 1.00 58.53 233 ASN A C 1
ATOM 1893 O O . ASN A 1 233 ? 21.951 60.010 -2.513 1.00 58.53 233 ASN A O 1
ATOM 1897 N N . GLU A 1 234 ? 21.667 60.217 -0.307 1.00 55.12 234 GLU A N 1
ATOM 1898 C CA . GLU A 1 234 ? 23.003 59.699 0.060 1.00 55.12 234 GLU A CA 1
ATOM 1899 C C . GLU A 1 234 ? 23.111 58.169 -0.109 1.00 55.12 234 GLU A C 1
ATOM 1901 O O . GLU A 1 234 ? 24.177 57.619 -0.402 1.00 55.12 234 GLU A O 1
ATOM 1906 N N . ARG A 1 235 ? 21.973 57.464 -0.038 1.00 53.41 235 ARG A N 1
ATOM 1907 C CA . ARG A 1 235 ? 21.897 56.011 -0.259 1.00 53.41 235 ARG A CA 1
ATOM 1908 C C . ARG A 1 235 ? 22.145 55.596 -1.714 1.00 53.41 235 ARG A C 1
ATOM 1910 O O . ARG A 1 235 ? 22.586 54.479 -1.944 1.00 53.41 235 ARG A O 1
ATOM 1917 N N . CYS A 1 236 ? 21.878 56.469 -2.687 1.00 54.06 236 CYS A N 1
ATOM 1918 C CA . CYS A 1 236 ? 22.022 56.140 -4.110 1.00 54.06 236 CYS A CA 1
ATOM 1919 C C . CYS A 1 236 ? 23.446 56.330 -4.665 1.00 54.06 236 CYS A C 1
ATOM 1921 O O . CYS A 1 236 ? 23.717 55.829 -5.749 1.00 54.06 236 CYS A O 1
ATOM 1923 N N . TYR A 1 237 ? 24.347 57.027 -3.961 1.00 53.50 237 TYR A N 1
ATOM 1924 C CA . TYR A 1 237 ? 25.689 57.357 -4.476 1.00 53.50 237 TYR A CA 1
ATOM 1925 C C . TYR A 1 237 ? 26.850 56.653 -3.756 1.00 53.50 237 TYR A C 1
ATOM 1927 O O . TYR A 1 237 ? 27.995 56.808 -4.165 1.00 53.50 237 TYR A O 1
ATOM 1935 N N . SER A 1 238 ? 26.584 55.863 -2.713 1.00 52.72 238 SER A N 1
ATOM 1936 C CA . SER A 1 238 ? 27.625 55.133 -1.967 1.00 52.72 238 SER A CA 1
ATOM 1937 C C . SER A 1 238 ? 27.923 53.727 -2.512 1.00 52.72 238 SER A C 1
ATOM 1939 O O . SER A 1 238 ? 28.963 53.167 -2.184 1.00 52.72 238 SER A O 1
ATOM 1941 N N . GLU A 1 239 ? 27.072 53.172 -3.383 1.00 53.84 239 GLU A N 1
ATOM 1942 C CA . GLU A 1 239 ? 27.292 51.858 -4.018 1.00 53.84 239 GLU A CA 1
ATOM 1943 C C . GLU A 1 239 ? 28.184 51.907 -5.279 1.00 53.84 239 GLU A C 1
ATOM 1945 O O . GLU A 1 239 ? 28.589 50.855 -5.764 1.00 53.84 239 GLU A O 1
ATOM 1950 N N . GLU A 1 240 ? 28.540 53.089 -5.805 1.00 51.53 240 GLU A N 1
ATOM 1951 C CA . GLU A 1 240 ? 29.367 53.208 -7.026 1.00 51.53 240 GLU A CA 1
ATOM 1952 C C . GLU A 1 240 ? 30.885 53.368 -6.774 1.00 51.53 240 GLU A C 1
ATOM 1954 O O . GLU A 1 240 ? 31.666 53.189 -7.707 1.00 51.53 240 GLU A O 1
ATOM 1959 N N . GLU A 1 241 ? 31.350 53.664 -5.551 1.00 54.19 241 GLU A N 1
ATOM 1960 C CA . GLU A 1 241 ? 32.787 53.909 -5.283 1.00 54.19 241 GLU A CA 1
ATOM 1961 C C . GLU A 1 241 ? 33.589 52.684 -4.793 1.00 54.19 241 GLU A C 1
ATOM 1963 O O . GLU A 1 241 ? 34.816 52.760 -4.713 1.00 54.19 241 GLU A O 1
ATOM 1968 N N . GLU A 1 242 ? 32.956 51.538 -4.512 1.00 54.06 242 GLU A N 1
ATOM 1969 C CA . GLU A 1 242 ? 33.647 50.363 -3.939 1.00 54.06 242 GLU A CA 1
ATOM 1970 C C . GLU A 1 242 ? 34.064 49.285 -4.965 1.00 54.06 242 GLU A C 1
ATOM 1972 O O . GLU A 1 242 ? 34.572 48.231 -4.587 1.00 54.06 242 GLU A O 1
ATOM 1977 N N . GLU A 1 243 ? 33.930 49.553 -6.272 1.00 50.94 243 GLU A N 1
ATOM 1978 C CA . GLU A 1 243 ? 34.322 48.625 -7.347 1.00 50.94 243 GLU A CA 1
ATOM 1979 C C . GLU A 1 243 ? 35.326 49.250 -8.339 1.00 50.94 243 GLU A C 1
ATOM 1981 O O . GLU A 1 243 ? 35.108 49.301 -9.546 1.00 50.94 243 GLU A O 1
ATOM 1986 N N . VAL A 1 244 ? 36.476 49.721 -7.839 1.00 50.41 244 VAL A N 1
ATOM 1987 C CA . VAL A 1 244 ? 37.676 49.920 -8.674 1.00 50.41 244 VAL A CA 1
ATOM 1988 C C . VAL A 1 244 ? 38.924 49.472 -7.915 1.00 50.41 244 VAL A C 1
ATOM 1990 O O . VAL A 1 244 ? 39.515 50.270 -7.195 1.00 50.41 244 VAL A O 1
ATOM 1993 N N . PHE A 1 245 ? 39.344 48.219 -8.116 1.00 39.50 245 PHE A N 1
ATOM 1994 C CA . PHE A 1 245 ? 40.758 47.820 -8.216 1.00 39.50 245 PHE A CA 1
ATOM 1995 C C . PHE A 1 245 ? 40.913 46.478 -8.938 1.00 39.50 245 PHE A C 1
ATOM 1997 O O . PHE A 1 245 ? 40.236 45.503 -8.545 1.00 39.50 245 PHE A O 1
#

pLDDT: mean 76.49, std 13.52, range [38.19, 95.19]

Secondary structure (DSSP, 8-state):
---------HHHHHHHHHHHHHHHHH--SHHHHHHHHHHHHHHHHHHHHHHHHHHHHHHHHTSPP-----TT--TTTSB-HHHHTT--SSGGG-SSB-------------S-SPPPBPHHHHHHHHTT---TT---SSTT--SB-S-------------HHHHHHHHHHHS-S-PPP--HHHHHHHHHHHHHHHHHHHHHHHHHHTSPPHHHHHHH-GGGG---TTTTS--TTGGGTSSSSS---